Protein AF-A0A433QQY1-F1 (afdb_monomer)

InterPro domains:
  IPR002500 Phosphoadenosine phosphosulphate reductase domain [PF01507] (81-260)
  IPR004511 Phosphoadenosine phosphosulphate/adenosine 5'-phosphosulphate reductase [MF_00063] (33-285)
  IPR004511 Phosphoadenosine phosphosulphate/adenosine 5'-phosphosulphate reductase [NF002537] (51-286)
  IPR004511 Phosphoadenosine phosphosulphate/adenosine 5'-phosphosulphate reductase [TIGR00434] (68-285)
  IPR011800 Phosphoadenosine phosphosulphate reductase CysH [TIGR02057] (55-284)
  IPR014729 Rossmann-like alpha/beta/alpha sandwich fold [G3DSA:3.40.50.620] (44-293)

Sequence (317 aa):
MSLKIVSKKVEREFHKNNKILQSIITTPIMPSSTNTEQSNEPGRQSFAAFTPSHLKHLNYHLSKLPPKKILEWAILTLPNLYQTTAFGLTGCVIADMISKISIEQNDGKHLVPLIFLDTFYHFPETRDLANKFATHYNVPLKIYKPSGLATVEDLEREHGQRLWEVNEDMYDFLVKVEPARRAYAELDVAAVITGRRRSQKGDRAEIPIVEVDGTGMVKLNPLAYWDFQQVWTYIRANKVPYNALVDQGYKSIGDWHSTKAPVNGDDERSGRWDGKEKTECGLHKDYFKMRAAFIASKKKQQQQTKQGSGADLVAVE

Mean predicted aligned error: 9.82 Å

Radius of gyration: 22.03 Å; Cα contacts (8 Å, |Δi|>4): 396; chains: 1; bounding box: 50×75×53 Å

Solvent-accessible surface area (backbone atoms only — not comparable to full-atom values): 18326 Å² total; per-residue (Å²): 138,71,79,74,64,64,56,58,59,55,49,63,68,50,72,76,76,47,78,69,60,49,63,68,67,67,59,79,86,69,82,82,91,67,95,70,95,75,81,94,68,94,79,76,80,79,68,83,73,81,46,74,66,54,43,52,52,49,38,61,57,49,73,78,46,58,46,70,57,42,48,54,51,41,70,76,70,43,58,63,43,32,32,49,38,79,60,38,68,51,31,37,50,51,53,53,53,45,37,53,51,11,49,77,74,42,91,50,49,38,76,55,36,37,38,32,66,49,54,70,43,56,42,68,55,53,55,52,43,51,55,48,46,31,62,76,51,62,30,59,69,45,79,33,46,33,84,98,47,93,51,55,66,52,46,30,71,77,65,43,74,67,33,67,78,77,40,47,65,50,38,35,32,46,31,40,35,48,26,50,52,49,50,34,59,79,68,61,47,50,26,35,34,42,53,55,28,23,71,60,35,69,84,29,50,78,54,56,42,53,47,66,48,97,86,66,46,34,37,34,16,59,48,21,86,42,46,69,66,58,48,51,50,50,34,64,77,67,68,51,78,69,45,69,55,44,84,74,50,31,71,43,72,56,41,52,94,51,38,40,60,45,61,94,91,57,57,58,46,50,20,40,44,71,98,54,96,61,69,72,59,58,70,79,45,65,63,69,61,49,50,50,53,37,53,53,50,54,53,51,54,55,50,52,53,55,54,56,65,56,60,73,72,73,78,80,129

Secondary structure (DSSP, 8-state):
--THHHHHHHHHHHTTT-HHHHHHH-S--------------TT--------HHHHHHHHHHHTTS-HHHHHHHHHHHSTTEEEE----HHHHHHHHHHHHHHHHHSTT--SS-EEEE--S-B-HHHHHHHHHHHHHTT--EEEE-STT--SHHHHHHHH-TTHHHH-HHHHHIIIIIHHHHHHHHHTT--EEE----GGG-GGGTT--SEEE-TTS-EEE-TTTT--HHHHHHHHHHHT----GGGGGT-SS--BGGGB-PPPTT--TTTTBSTTSS--S-GGGS-HHHHHHHHHHHHHHHHHHHHHHHHHTTSS--

Foldseek 3Di:
DDPPPVVVVVCVVPVPDDPLLVVLVPPDLDADPDDDDDDDDPDDDDDSFQDPVNLVVNLVSLVPDALLVLLVSCLVPPPLEAAEDLQALLSLLSQVSQQVVCVVPPVSARSHAYEYQCLLQFDPLSVVLLVVSCVVSVHHYHYFAFPPDDHPVRVCVVQNPPCCVVPVLLSLCRRPVVRVVVVCVVSVHQEYEYSQELLLDDVLVPDTQWDAAPVSYIYGHSCNHPHLVNSVVSCVVVVRDGRPCVVVQFLDGDGPVQADRDDPPDRSCCRGPPPDPDSDRPNPDHSVVSVVVNVVVVVVVVVVVVVVVVVVVVPDD

Nearest PDB structures (foldseek):
  2oq2-assembly2_C  TM=9.517E-01  e=1.633E-28  Saccharomyces cerevisiae
  2oq2-assembly1_B  TM=9.513E-01  e=4.295E-28  Saccharomyces cerevisiae
  2oq2-assembly1_A  TM=9.487E-01  e=5.095E-28  Saccharomyces cerevisiae
  2oq2-assembly2_D  TM=9.496E-01  e=9.817E-27  Saccharomyces cerevisiae
  4bwv-assembly1_B  TM=8.610E-01  e=1.859E-18  Physcomitrium patens

pLDDT: mean 83.19, std 22.11, range [26.19, 98.88]

Structure (mmCIF, N/CA/C/O backbone):
data_AF-A0A433QQY1-F1
#
_entry.id   AF-A0A433QQY1-F1
#
loop_
_atom_site.group_PDB
_atom_site.id
_atom_site.type_symbol
_atom_site.label_atom_id
_atom_site.label_alt_id
_atom_site.label_comp_id
_atom_site.label_asym_id
_atom_site.label_entity_id
_atom_site.label_seq_id
_atom_site.pdbx_PDB_ins_code
_atom_site.Cartn_x
_atom_site.Cartn_y
_atom_site.Cartn_z
_atom_site.occupancy
_atom_site.B_iso_or_equiv
_atom_site.auth_seq_id
_atom_site.auth_comp_id
_atom_site.auth_asym_id
_atom_site.auth_atom_id
_atom_site.pdbx_PDB_model_num
ATOM 1 N N . MET A 1 1 ? -21.413 -15.485 25.710 1.00 30.69 1 MET A N 1
ATOM 2 C CA . MET A 1 1 ? -20.537 -16.664 25.914 1.00 30.69 1 MET A CA 1
ATOM 3 C C . MET A 1 1 ? -19.113 -16.233 25.610 1.00 30.69 1 MET A C 1
ATOM 5 O O . MET A 1 1 ? -18.878 -15.633 24.575 1.00 30.69 1 MET A O 1
ATOM 9 N N . SER A 1 2 ? -18.230 -16.365 26.595 1.00 26.19 2 SER A N 1
ATOM 10 C CA . SER A 1 2 ? -17.065 -15.498 26.816 1.00 26.19 2 SER A CA 1
ATOM 11 C C . SER A 1 2 ? -15.825 -15.897 25.993 1.00 26.19 2 SER A C 1
ATOM 13 O O . SER A 1 2 ? -15.543 -17.087 25.851 1.00 26.19 2 SER A O 1
ATOM 15 N N . LEU A 1 3 ? -15.050 -14.898 25.538 1.00 31.06 3 LEU A N 1
ATOM 16 C CA . LEU A 1 3 ? -13.785 -14.956 24.769 1.00 31.06 3 LEU A CA 1
ATOM 17 C C . LEU A 1 3 ? -12.657 -15.836 25.367 1.00 31.06 3 LEU A C 1
ATOM 19 O O . LEU A 1 3 ? -11.585 -15.957 24.780 1.00 31.06 3 LEU A O 1
ATOM 23 N N . LYS A 1 4 ? -12.883 -16.518 26.495 1.00 29.89 4 LYS A N 1
ATOM 24 C CA . LYS A 1 4 ? -11.918 -17.436 27.125 1.00 29.89 4 LYS A CA 1
ATOM 25 C C . LYS A 1 4 ? -11.620 -18.704 26.308 1.00 29.89 4 LYS A C 1
ATOM 27 O O . LYS A 1 4 ? -10.674 -19.414 26.637 1.00 29.89 4 LYS A O 1
ATOM 32 N N . ILE A 1 5 ? -12.408 -19.016 25.275 1.00 32.62 5 ILE A N 1
ATOM 33 C CA . ILE A 1 5 ? -12.284 -20.283 24.530 1.00 32.62 5 ILE A CA 1
ATOM 34 C C . ILE A 1 5 ? -11.350 -20.160 23.311 1.00 32.62 5 ILE A C 1
ATOM 36 O O . ILE A 1 5 ? -10.662 -21.125 22.981 1.00 32.62 5 ILE A O 1
ATOM 40 N N . VAL A 1 6 ? -11.231 -18.976 22.697 1.00 33.81 6 VAL A N 1
ATOM 41 C CA . VAL A 1 6 ? -10.361 -18.775 21.517 1.00 33.81 6 VAL A CA 1
ATOM 42 C C . VAL A 1 6 ? -8.880 -18.671 21.919 1.00 33.81 6 VAL A C 1
ATOM 44 O O . VAL A 1 6 ? -8.020 -19.217 21.236 1.00 33.81 6 VAL A O 1
ATOM 47 N N . SER A 1 7 ? -8.581 -18.100 23.092 1.00 43.44 7 SER A N 1
ATOM 48 C CA . SER A 1 7 ? -7.207 -17.958 23.610 1.00 43.44 7 SER A CA 1
ATOM 49 C C . SER A 1 7 ? -6.520 -19.306 23.899 1.00 43.44 7 SER A C 1
ATOM 51 O O . SER A 1 7 ? -5.369 -19.499 23.518 1.00 43.44 7 SER A O 1
ATOM 53 N N . LYS A 1 8 ? -7.222 -20.296 24.471 1.00 33.78 8 LYS A N 1
ATOM 54 C CA . LYS A 1 8 ? -6.592 -21.568 24.888 1.00 33.78 8 LYS A CA 1
ATOM 55 C C . LYS A 1 8 ? -6.274 -22.533 23.744 1.00 33.78 8 LYS A C 1
ATOM 57 O O . LYS A 1 8 ? -5.372 -23.359 23.879 1.00 33.78 8 LYS A O 1
ATOM 62 N N . LYS A 1 9 ? -7.024 -22.477 22.638 1.00 37.06 9 LYS A N 1
ATOM 63 C CA . LYS A 1 9 ? -6.785 -23.341 21.468 1.00 37.06 9 LYS A CA 1
ATOM 64 C C . LYS A 1 9 ? -5.596 -22.825 20.647 1.00 37.06 9 LYS A C 1
ATOM 66 O O . LYS A 1 9 ? -4.761 -23.622 20.235 1.00 37.06 9 LYS A O 1
ATOM 71 N N . VAL A 1 10 ? -5.477 -21.499 20.534 1.00 43.22 10 VAL A N 1
ATOM 72 C CA . VAL A 1 10 ? -4.352 -20.793 19.902 1.00 43.22 10 VAL A CA 1
ATOM 73 C C . VAL A 1 10 ? -3.072 -20.914 20.737 1.00 43.22 10 VAL A C 1
ATOM 75 O O . VAL A 1 10 ? -2.017 -21.215 20.189 1.00 43.22 10 VAL A O 1
ATOM 78 N N . GLU A 1 11 ? -3.151 -20.796 22.067 1.00 35.38 11 GLU A N 1
ATOM 79 C CA . GLU A 1 11 ? -1.995 -21.022 22.946 1.00 35.38 11 GLU A CA 1
ATOM 80 C C . GLU A 1 11 ? -1.405 -22.429 22.774 1.00 35.38 11 GLU A C 1
ATOM 82 O O . GLU A 1 11 ? -0.191 -22.568 22.637 1.00 35.38 11 GLU A O 1
ATOM 87 N N . ARG A 1 12 ? -2.230 -23.483 22.752 1.00 38.28 12 ARG A N 1
ATOM 88 C CA . ARG A 1 12 ? -1.743 -24.876 22.741 1.00 38.28 12 ARG A CA 1
ATOM 89 C C . ARG A 1 12 ? -1.055 -25.294 21.441 1.00 38.28 12 ARG A C 1
ATOM 91 O O . ARG A 1 12 ? -0.074 -26.031 21.506 1.00 38.28 12 ARG A O 1
ATOM 98 N N . GLU A 1 13 ? -1.539 -24.828 20.293 1.00 38.75 13 GLU A N 1
ATOM 99 C CA . GLU A 1 13 ? -0.908 -25.074 18.984 1.00 38.75 13 GLU A CA 1
ATOM 100 C C . GLU A 1 13 ? 0.427 -24.315 18.854 1.00 38.75 13 GLU A C 1
ATOM 102 O O . GLU A 1 13 ? 1.411 -24.841 18.336 1.00 38.75 13 GLU A O 1
ATOM 107 N N . PHE A 1 14 ? 0.506 -23.107 19.421 1.00 37.81 14 PHE A N 1
ATOM 108 C CA . PHE A 1 14 ? 1.662 -22.216 19.293 1.00 37.81 14 PHE A CA 1
ATOM 109 C C . PHE A 1 14 ? 2.805 -22.516 20.281 1.00 37.81 14 PHE A C 1
ATOM 111 O O . PHE A 1 14 ? 3.976 -22.273 19.977 1.00 37.81 14 PHE A O 1
ATOM 118 N N . HIS A 1 15 ? 2.496 -23.104 21.447 1.00 38.22 15 HIS A N 1
ATOM 119 C CA . HIS A 1 15 ? 3.486 -23.505 22.463 1.00 38.22 15 HIS A CA 1
ATOM 120 C C . HIS A 1 15 ? 4.529 -24.510 21.954 1.00 38.22 15 HIS A C 1
ATOM 122 O O . HIS A 1 15 ? 5.581 -24.654 22.575 1.00 38.22 15 HIS A O 1
ATOM 128 N N . LYS A 1 16 ? 4.278 -25.196 20.833 1.00 42.78 16 LYS A N 1
ATOM 129 C CA . LYS A 1 16 ? 5.206 -26.204 20.317 1.00 42.78 16 LYS A CA 1
ATOM 130 C C . LYS A 1 16 ? 6.366 -25.644 19.486 1.00 42.78 16 LYS A C 1
ATOM 132 O O . LYS A 1 16 ? 7.372 -26.336 19.419 1.00 42.78 16 LYS A O 1
ATOM 137 N N . ASN A 1 17 ? 6.294 -24.432 18.906 1.00 42.53 17 ASN A N 1
ATOM 138 C CA . ASN A 1 17 ? 7.210 -24.093 17.798 1.00 42.53 17 ASN A CA 1
ATOM 139 C C . ASN A 1 17 ? 7.904 -22.716 17.747 1.00 42.53 17 ASN A C 1
ATOM 141 O O . ASN A 1 17 ? 8.627 -22.492 16.777 1.00 42.53 17 ASN A O 1
ATOM 145 N N . ASN A 1 18 ? 7.804 -21.788 18.715 1.00 45.22 18 ASN A N 1
ATOM 146 C CA . ASN A 1 18 ? 8.690 -20.604 18.645 1.00 45.22 18 ASN A CA 1
ATOM 147 C C . ASN A 1 18 ? 8.853 -19.791 19.946 1.00 45.22 18 ASN A C 1
ATOM 149 O O . ASN A 1 18 ? 8.017 -18.948 20.276 1.00 45.22 18 ASN A O 1
ATOM 153 N N . LYS A 1 19 ? 9.986 -19.956 20.647 1.00 44.25 19 LYS A N 1
ATOM 154 C CA . LYS A 1 19 ? 10.322 -19.185 21.865 1.00 44.25 19 LYS A CA 1
ATOM 155 C C . LYS A 1 19 ? 10.421 -17.666 21.628 1.00 44.25 19 LYS A C 1
ATOM 157 O O . LYS A 1 19 ? 10.170 -16.897 22.548 1.00 44.25 19 LYS A O 1
ATOM 162 N N . ILE A 1 20 ? 10.738 -17.228 20.405 1.00 44.84 20 ILE A N 1
ATOM 163 C CA . ILE A 1 20 ? 10.892 -15.801 20.057 1.00 44.84 20 ILE A CA 1
ATOM 164 C C . ILE A 1 20 ? 9.532 -15.117 19.851 1.00 44.84 20 ILE A C 1
ATOM 166 O O . ILE A 1 20 ? 9.346 -13.972 20.253 1.00 44.84 20 ILE A O 1
ATOM 170 N N . LEU A 1 21 ? 8.551 -15.813 19.264 1.00 42.44 21 LEU A N 1
ATOM 171 C CA . LEU A 1 21 ? 7.202 -15.254 19.107 1.00 42.44 21 LEU A CA 1
ATOM 172 C C . LEU A 1 21 ? 6.485 -15.181 20.459 1.00 42.44 21 LEU A C 1
ATOM 174 O O . LEU A 1 21 ? 5.783 -14.208 20.714 1.00 42.44 21 LEU A O 1
ATOM 178 N N . GLN A 1 22 ? 6.736 -16.134 21.366 1.00 42.56 22 GLN A N 1
ATOM 179 C CA . GLN A 1 22 ? 6.207 -16.052 22.728 1.00 42.56 22 GLN A CA 1
ATOM 180 C C . GLN A 1 22 ? 6.711 -14.823 23.492 1.00 42.56 22 GLN A C 1
ATOM 182 O O . GLN A 1 22 ? 5.891 -14.182 24.134 1.00 42.56 22 GLN A O 1
ATOM 187 N N . SER A 1 23 ? 7.990 -14.430 23.379 1.00 41.62 23 SER A N 1
ATOM 188 C CA . SER A 1 23 ? 8.495 -13.222 24.062 1.00 41.62 23 SER A CA 1
ATOM 189 C C . SER A 1 23 ? 7.909 -11.913 23.522 1.00 41.62 23 SER A C 1
ATOM 191 O O . SER A 1 23 ? 7.855 -10.925 24.246 1.00 41.62 23 SER A O 1
ATOM 193 N N . ILE A 1 24 ? 7.462 -11.896 22.260 1.00 47.81 24 ILE A N 1
ATOM 194 C CA . ILE A 1 24 ? 6.771 -10.740 21.664 1.00 47.81 24 ILE A CA 1
ATOM 195 C C . ILE A 1 24 ? 5.313 -10.680 22.155 1.00 47.81 24 ILE A C 1
ATOM 197 O O . ILE A 1 24 ? 4.779 -9.593 22.359 1.00 47.81 24 ILE A O 1
ATOM 201 N N . ILE A 1 25 ? 4.682 -11.838 22.386 1.00 43.12 25 ILE A N 1
ATOM 202 C CA . ILE A 1 25 ? 3.285 -11.962 22.836 1.00 43.12 25 ILE A CA 1
ATOM 203 C C . ILE A 1 25 ? 3.133 -11.724 24.355 1.00 43.12 25 ILE A C 1
ATOM 205 O O . ILE A 1 25 ? 2.098 -11.223 24.784 1.00 43.12 25 ILE A O 1
ATOM 209 N N . THR A 1 26 ? 4.137 -12.042 25.186 1.00 35.19 26 THR A N 1
ATOM 210 C CA . THR A 1 26 ? 4.046 -11.945 26.662 1.00 35.19 26 THR A CA 1
ATOM 211 C C . THR A 1 26 ? 4.400 -10.587 27.269 1.00 35.19 26 THR A C 1
ATOM 213 O O . THR A 1 26 ? 4.404 -10.467 28.495 1.00 35.19 26 THR A O 1
ATOM 216 N N . THR A 1 27 ? 4.645 -9.541 26.473 1.00 37.81 27 THR A N 1
ATOM 217 C CA . THR A 1 27 ? 4.732 -8.185 27.040 1.00 37.81 27 THR A CA 1
ATOM 218 C C . THR A 1 27 ? 3.317 -7.730 27.424 1.00 37.81 27 THR A C 1
ATOM 220 O O . THR A 1 27 ? 2.475 -7.609 26.533 1.00 37.81 27 THR A O 1
ATOM 223 N N . PRO A 1 28 ? 3.005 -7.502 28.717 1.00 30.94 28 PRO A N 1
ATOM 224 C CA . PRO A 1 28 ? 1.648 -7.188 29.140 1.00 30.94 28 PRO A CA 1
ATOM 225 C C . PRO A 1 28 ? 1.179 -5.882 28.498 1.00 30.94 28 PRO A C 1
ATOM 227 O O . PRO A 1 28 ? 1.796 -4.832 28.677 1.00 30.94 28 PRO A O 1
ATOM 230 N N . ILE A 1 29 ? 0.051 -5.941 27.795 1.00 39.69 29 ILE A N 1
ATOM 231 C CA . ILE A 1 29 ? -0.727 -4.760 27.435 1.00 39.69 29 ILE A CA 1
ATOM 232 C C . ILE A 1 29 ? -1.332 -4.231 28.741 1.00 39.69 29 ILE A C 1
ATOM 234 O O . ILE A 1 29 ? -2.381 -4.692 29.187 1.00 39.69 29 ILE A O 1
ATOM 238 N N . MET A 1 30 ? -0.634 -3.310 29.403 1.00 29.64 30 MET A N 1
ATOM 239 C CA . MET A 1 30 ? -1.190 -2.596 30.550 1.00 29.64 30 MET A CA 1
ATOM 240 C C . MET A 1 30 ? -2.231 -1.583 30.047 1.00 29.64 30 MET A C 1
ATOM 242 O O . MET A 1 30 ? -1.934 -0.842 29.105 1.00 29.64 30 MET A O 1
ATOM 246 N N . PRO A 1 31 ? -3.434 -1.510 30.643 1.00 28.56 31 PRO A N 1
ATOM 247 C CA . PRO A 1 31 ? -4.379 -0.447 30.326 1.00 28.56 31 PRO A CA 1
ATOM 248 C C . PRO A 1 31 ? -3.750 0.909 30.670 1.00 28.56 31 PRO A C 1
ATOM 250 O O . PRO A 1 31 ? -3.198 1.091 31.756 1.00 28.56 31 PRO A O 1
ATOM 253 N N . SER A 1 32 ? -3.813 1.864 29.740 1.00 34.00 32 SER A N 1
ATOM 254 C CA . SER A 1 32 ? -3.333 3.223 29.980 1.00 34.00 32 SER A CA 1
ATOM 255 C C . SER A 1 32 ? -4.209 3.896 31.035 1.00 34.00 32 SER A C 1
ATOM 257 O O . SER A 1 32 ? -5.365 4.232 30.777 1.00 34.00 32 SER A O 1
ATOM 259 N N . SER A 1 33 ? -3.656 4.125 32.221 1.00 30.98 33 SER A N 1
ATOM 260 C CA . SER A 1 33 ? -4.233 5.005 33.231 1.00 30.98 33 SER A CA 1
ATOM 261 C C . SER A 1 33 ? -3.922 6.459 32.872 1.00 30.98 33 SER A C 1
ATOM 263 O O . SER A 1 33 ? -3.027 7.072 33.449 1.00 30.98 33 SER A O 1
ATOM 265 N N . THR A 1 34 ? -4.633 7.014 31.896 1.00 30.30 34 THR A N 1
ATOM 266 C CA . THR A 1 34 ? -4.657 8.463 31.668 1.00 30.30 34 THR A CA 1
ATOM 267 C C . THR A 1 34 ? -6.091 8.887 31.400 1.00 30.30 34 THR A C 1
ATOM 269 O O . THR A 1 34 ? -6.618 8.680 30.310 1.00 30.30 34 THR A O 1
ATOM 272 N N . ASN A 1 35 ? -6.715 9.455 32.433 1.00 37.19 35 ASN A N 1
ATOM 273 C CA . ASN A 1 35 ? -7.896 10.296 32.304 1.00 37.19 35 ASN A CA 1
ATOM 274 C C . ASN A 1 35 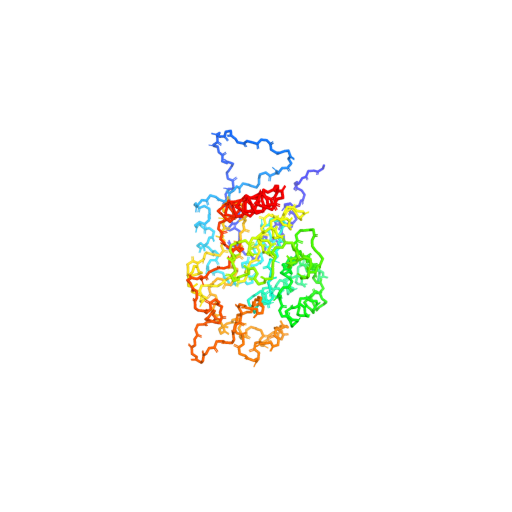? -7.544 11.490 31.414 1.00 37.19 35 ASN A C 1
ATOM 276 O O . ASN A 1 35 ? -6.763 12.345 31.826 1.00 37.19 35 ASN A O 1
ATOM 280 N N . THR A 1 36 ? -8.169 11.569 30.247 1.00 32.47 36 THR A N 1
ATOM 281 C CA . THR A 1 36 ? -8.420 12.834 29.558 1.00 32.47 36 THR A CA 1
ATOM 282 C C . THR A 1 36 ? -9.692 12.673 28.737 1.00 32.47 36 THR A C 1
ATOM 284 O O . THR A 1 36 ? -9.784 11.825 27.853 1.00 32.47 36 THR A O 1
ATOM 287 N N . GLU A 1 37 ? -10.698 13.463 29.097 1.00 38.78 37 GLU A N 1
ATOM 288 C CA . GLU A 1 37 ? -11.986 13.579 28.422 1.00 38.78 37 GLU A CA 1
ATOM 289 C C . GLU A 1 37 ? -11.787 13.899 26.935 1.00 38.78 37 GLU A C 1
ATOM 291 O O . GLU A 1 37 ? -11.283 14.972 26.622 1.00 38.78 37 GLU A O 1
ATOM 296 N N . GLN A 1 38 ? -12.203 13.017 26.017 1.00 33.47 38 GLN A N 1
ATOM 297 C CA . GLN A 1 38 ? -12.491 13.376 24.622 1.00 33.47 38 GLN A CA 1
ATOM 298 C C . GLN A 1 38 ? -13.539 12.431 24.001 1.00 33.47 38 GLN A C 1
ATOM 300 O O . GLN A 1 38 ? -13.311 11.239 23.828 1.00 33.47 38 GLN A O 1
ATOM 305 N N . SER A 1 39 ? -14.688 13.039 23.675 1.00 31.41 39 SER A N 1
ATOM 306 C CA . SER A 1 39 ? -15.732 12.660 22.706 1.00 31.41 39 SER A CA 1
ATOM 307 C C . SER A 1 39 ? -16.239 11.209 22.688 1.00 31.41 39 SER A C 1
ATOM 309 O O . SER A 1 39 ? -15.648 10.325 22.070 1.00 31.41 39 SER A O 1
ATOM 311 N N . ASN A 1 40 ? -17.433 11.026 23.261 1.00 31.39 40 ASN A N 1
ATOM 312 C CA . ASN A 1 40 ? -18.306 9.870 23.063 1.00 31.39 40 ASN A CA 1
ATOM 313 C C . ASN A 1 40 ? -18.734 9.747 21.589 1.00 31.39 40 ASN A C 1
ATOM 315 O O . ASN A 1 40 ? -19.690 10.397 21.170 1.00 31.39 40 ASN A O 1
ATOM 319 N N . GLU A 1 41 ? -18.091 8.858 20.835 1.00 33.72 41 GLU A N 1
ATOM 320 C CA . GLU A 1 41 ? -18.771 8.132 19.760 1.00 33.72 41 GLU A CA 1
ATOM 321 C C . GLU A 1 41 ? -19.086 6.707 20.247 1.00 33.72 41 GLU A C 1
ATOM 323 O O . GLU A 1 41 ? -18.182 6.001 20.708 1.00 33.72 41 GLU A O 1
ATOM 328 N N . PRO A 1 42 ? -20.352 6.257 20.200 1.00 31.50 42 PRO A N 1
ATOM 329 C CA . PRO A 1 42 ? -20.724 4.943 20.700 1.00 31.50 42 PRO A CA 1
ATOM 330 C C . PRO A 1 42 ? -20.308 3.853 19.701 1.00 31.50 42 PRO A C 1
ATOM 332 O O . PRO A 1 42 ? -20.857 3.766 18.608 1.00 31.50 42 PRO A O 1
ATOM 335 N N . GLY A 1 43 ? -19.367 2.986 20.095 1.00 33.31 43 GLY A N 1
ATOM 336 C CA . GLY A 1 43 ? -19.163 1.687 19.435 1.00 33.31 43 GLY A CA 1
ATOM 337 C C . GLY A 1 43 ? -17.722 1.220 19.241 1.00 33.31 43 GLY A C 1
ATOM 338 O O . GLY A 1 43 ? -17.511 0.037 18.982 1.00 33.31 43 GLY A O 1
ATOM 339 N N . ARG A 1 44 ? -16.710 2.081 19.395 1.00 40.78 44 ARG A N 1
ATOM 340 C CA . ARG A 1 44 ? -15.321 1.672 19.141 1.00 40.78 44 ARG A CA 1
ATOM 341 C C . ARG A 1 44 ? -14.719 1.004 20.377 1.00 40.78 44 ARG A C 1
ATOM 343 O O . ARG A 1 44 ? -14.395 1.676 21.354 1.00 40.78 44 ARG A O 1
ATOM 350 N N . GLN A 1 45 ? -14.556 -0.320 20.351 1.00 35.62 45 GLN A N 1
ATOM 351 C CA . GLN A 1 45 ? -13.693 -0.993 21.324 1.00 35.62 45 GLN A CA 1
ATOM 352 C C . GLN A 1 45 ? -12.278 -0.424 21.164 1.00 35.62 45 GLN A C 1
ATOM 354 O O . GLN A 1 45 ? -11.660 -0.553 20.109 1.00 35.62 45 GLN A O 1
ATOM 359 N N . SER A 1 46 ? -11.796 0.269 22.195 1.00 39.06 46 SER A N 1
ATOM 360 C CA . SER A 1 46 ? -10.442 0.816 22.237 1.00 39.06 46 SER A CA 1
ATOM 361 C C . SER A 1 46 ? -9.451 -0.346 22.245 1.00 39.06 46 SER A C 1
ATOM 363 O O . SER A 1 46 ? -9.252 -1.002 23.270 1.00 39.06 46 SER A O 1
ATOM 365 N N . PHE A 1 47 ? -8.845 -0.640 21.092 1.00 50.75 47 PHE A N 1
ATOM 366 C CA . PHE A 1 47 ? -7.601 -1.397 21.079 1.00 50.75 47 PHE A CA 1
ATOM 367 C C . PHE A 1 47 ? -6.606 -0.608 21.919 1.00 50.75 47 PHE A C 1
ATOM 369 O O . PHE A 1 47 ? -6.417 0.583 21.676 1.00 50.75 47 PHE A O 1
ATOM 376 N N . ALA A 1 48 ? -5.997 -1.250 22.917 1.00 56.12 48 ALA A N 1
ATOM 377 C CA . ALA A 1 48 ? -4.950 -0.618 23.701 1.00 56.12 48 ALA A CA 1
ATOM 378 C C . ALA A 1 48 ? -3.891 -0.070 22.737 1.00 56.12 48 ALA A C 1
ATOM 380 O O . ALA A 1 48 ? -3.201 -0.831 22.057 1.00 56.12 48 ALA A O 1
ATOM 381 N N . ALA A 1 49 ? -3.840 1.256 22.616 1.00 71.44 49 ALA A N 1
ATOM 382 C CA . ALA A 1 49 ? -3.008 1.912 21.628 1.00 71.44 49 ALA A CA 1
ATOM 383 C C . ALA A 1 49 ? -1.543 1.536 21.878 1.00 71.44 49 ALA A C 1
ATOM 385 O O . ALA A 1 49 ? -1.066 1.565 23.017 1.00 71.44 49 ALA A O 1
ATOM 386 N N . PHE A 1 50 ? -0.814 1.165 20.821 1.00 86.06 50 PHE A N 1
ATOM 387 C CA . PHE A 1 50 ? 0.617 0.922 20.948 1.00 86.06 50 PHE A CA 1
ATOM 388 C C . PHE A 1 50 ? 1.301 2.210 21.419 1.00 86.06 50 PHE A C 1
ATOM 390 O O . PHE A 1 50 ? 1.327 3.212 20.707 1.00 86.06 50 PHE A O 1
ATOM 397 N N . THR A 1 51 ? 1.869 2.183 22.624 1.00 89.50 51 THR A N 1
ATOM 398 C CA . THR A 1 51 ? 2.674 3.291 23.136 1.00 89.50 51 THR A CA 1
ATOM 399 C C . THR A 1 51 ? 3.981 3.399 22.339 1.00 89.50 51 THR A C 1
ATOM 401 O O . THR A 1 51 ? 4.427 2.415 21.733 1.00 89.50 51 THR A O 1
ATOM 404 N N . PRO A 1 52 ? 4.673 4.551 22.366 1.00 91.31 52 PRO A N 1
ATOM 405 C CA . PRO A 1 52 ? 5.975 4.684 21.714 1.00 91.31 52 PRO A CA 1
ATOM 406 C C . PRO A 1 52 ? 7.011 3.651 22.187 1.00 91.31 52 PRO A C 1
ATOM 408 O O . PRO A 1 52 ? 7.805 3.157 21.385 1.00 91.31 52 PRO A O 1
ATOM 411 N N . SER A 1 53 ? 6.994 3.273 23.472 1.00 91.00 53 SER A N 1
ATOM 412 C CA . SER A 1 53 ? 7.880 2.233 24.008 1.00 91.00 53 SER A CA 1
ATOM 413 C C . SER A 1 53 ? 7.512 0.842 23.487 1.00 91.00 53 SER A C 1
ATOM 415 O O . SER A 1 53 ? 8.415 0.096 23.103 1.00 91.00 53 SER A O 1
ATOM 417 N N . HIS A 1 54 ? 6.215 0.517 23.386 1.00 91.06 54 HIS A N 1
ATOM 418 C CA . HIS A 1 54 ? 5.753 -0.720 22.751 1.00 91.06 54 HIS A CA 1
ATOM 419 C C . HIS A 1 54 ? 6.189 -0.785 21.288 1.00 91.06 54 HIS A C 1
ATOM 421 O O . HIS A 1 54 ? 6.761 -1.790 20.874 1.00 91.06 54 HIS A O 1
ATOM 427 N N . LEU A 1 55 ? 6.000 0.290 20.516 1.00 94.12 55 LEU A N 1
ATOM 428 C CA . LEU A 1 55 ? 6.424 0.340 19.114 1.00 94.12 55 LEU A CA 1
ATOM 429 C C . LEU A 1 55 ? 7.937 0.181 18.969 1.00 94.12 55 LEU A C 1
ATOM 431 O O . LEU A 1 55 ? 8.386 -0.557 18.094 1.00 94.12 55 LEU A O 1
ATOM 435 N N . LYS A 1 56 ? 8.733 0.828 19.828 1.00 95.25 56 LYS A N 1
ATOM 436 C CA . LYS A 1 56 ? 10.195 0.680 19.818 1.00 95.25 56 LYS A CA 1
ATOM 437 C C . LYS A 1 56 ? 10.611 -0.766 20.092 1.00 95.25 56 LYS A C 1
ATOM 439 O O . LYS A 1 56 ? 11.434 -1.309 19.357 1.00 95.25 56 LYS A O 1
ATOM 444 N N . HIS A 1 57 ? 10.035 -1.388 21.121 1.00 93.81 57 HIS A N 1
ATOM 445 C CA . HIS A 1 57 ? 10.305 -2.781 21.471 1.00 93.81 57 HIS A CA 1
ATOM 446 C C . HIS A 1 57 ? 9.898 -3.731 20.336 1.00 93.81 57 HIS A C 1
ATOM 448 O O . HIS A 1 57 ? 10.706 -4.531 19.866 1.00 93.81 57 HIS A O 1
ATOM 454 N N . LEU A 1 58 ? 8.675 -3.586 19.832 1.00 95.50 58 LEU A N 1
ATOM 455 C CA . LEU A 1 58 ? 8.130 -4.417 18.767 1.00 95.50 58 LEU A CA 1
ATOM 456 C C . LEU A 1 58 ? 8.971 -4.328 17.490 1.00 95.50 58 LEU A C 1
ATOM 458 O O . LEU A 1 58 ? 9.379 -5.353 16.951 1.00 95.50 58 LEU A O 1
ATOM 462 N N . ASN A 1 59 ? 9.305 -3.116 17.043 1.00 97.69 59 ASN A N 1
ATOM 463 C CA . ASN A 1 59 ? 10.143 -2.920 15.860 1.00 97.69 59 ASN A CA 1
ATOM 464 C C . ASN A 1 59 ? 11.555 -3.493 16.029 1.00 97.69 59 ASN A C 1
ATOM 466 O O . ASN A 1 59 ? 12.097 -4.044 15.073 1.00 97.69 59 ASN A O 1
ATOM 470 N N . TYR A 1 60 ? 12.140 -3.413 17.228 1.00 96.75 60 TYR A N 1
ATOM 471 C CA . TYR A 1 60 ? 13.443 -4.019 17.512 1.00 96.75 60 TYR A CA 1
ATOM 472 C C . TYR A 1 60 ? 13.427 -5.549 17.387 1.00 96.75 60 TYR A C 1
ATOM 474 O O . TYR A 1 60 ? 14.392 -6.140 16.904 1.00 96.75 60 TYR A O 1
ATOM 482 N N . HIS A 1 61 ? 12.352 -6.205 17.825 1.00 96.94 61 HIS A N 1
ATOM 483 C CA . HIS A 1 61 ? 12.242 -7.660 17.730 1.00 96.94 61 HIS A CA 1
ATOM 484 C C . HIS A 1 61 ? 11.834 -8.123 16.328 1.00 96.94 61 HIS A C 1
ATOM 486 O O . HIS A 1 61 ? 12.427 -9.068 15.807 1.00 96.94 61 HIS A O 1
ATOM 492 N N . LEU A 1 62 ? 10.880 -7.440 15.690 1.00 97.31 62 LEU A N 1
ATOM 493 C CA . LEU A 1 62 ? 10.433 -7.773 14.338 1.00 97.31 62 LEU A CA 1
ATOM 494 C C . LEU A 1 62 ? 11.527 -7.560 13.285 1.00 97.31 62 LEU A C 1
ATOM 496 O O . LEU A 1 62 ? 11.572 -8.315 12.320 1.00 97.31 62 LEU A O 1
ATOM 500 N N . SER A 1 63 ? 12.443 -6.601 13.470 1.00 96.19 63 SER A N 1
ATOM 501 C CA . SER A 1 63 ? 13.543 -6.359 12.517 1.00 96.19 63 SER A CA 1
ATOM 502 C C . SER A 1 63 ? 14.537 -7.514 12.402 1.00 96.19 63 SER A C 1
ATOM 504 O O . SER A 1 63 ? 15.291 -7.581 11.436 1.00 96.19 63 SER A O 1
ATOM 506 N N . LYS A 1 64 ? 14.516 -8.450 13.356 1.00 96.75 64 LYS A N 1
ATOM 507 C CA . LYS A 1 64 ? 15.352 -9.658 13.360 1.00 96.75 64 LYS A CA 1
ATOM 508 C C . LYS A 1 64 ? 14.677 -10.857 12.694 1.00 96.75 64 LYS A C 1
ATOM 510 O O . LYS A 1 64 ? 15.274 -11.930 12.627 1.00 96.75 64 LYS A O 1
ATOM 515 N N . LEU A 1 65 ? 13.425 -10.712 12.265 1.00 97.38 65 LEU A N 1
ATOM 516 C CA . LEU A 1 65 ? 12.630 -11.794 11.698 1.00 97.38 65 LEU A CA 1
ATOM 517 C C . LEU A 1 65 ? 12.552 -11.679 10.170 1.00 97.38 65 LEU A C 1
ATOM 519 O O . LEU A 1 65 ? 12.494 -10.574 9.632 1.00 97.38 65 LEU A O 1
ATOM 523 N N . PRO A 1 66 ? 12.492 -12.811 9.444 1.00 97.88 66 PRO A N 1
ATOM 524 C CA . PRO A 1 66 ? 12.208 -12.779 8.016 1.00 97.88 66 PRO A CA 1
ATOM 525 C C . PRO A 1 66 ? 10.757 -12.321 7.765 1.00 97.88 66 PRO A C 1
ATOM 527 O O . PRO A 1 66 ? 9.885 -12.580 8.603 1.00 97.88 66 PRO A O 1
ATOM 530 N N . PRO A 1 67 ? 10.441 -11.735 6.592 1.00 98.44 67 PRO A N 1
ATOM 531 C CA . PRO A 1 67 ? 9.110 -11.191 6.307 1.00 98.44 67 PRO A CA 1
ATOM 532 C C . PRO A 1 67 ? 7.947 -12.152 6.532 1.00 98.44 67 PRO A C 1
ATOM 534 O O . PRO A 1 67 ? 6.928 -11.755 7.087 1.00 98.44 67 PRO A O 1
ATOM 537 N N . LYS A 1 68 ? 8.114 -13.437 6.184 1.00 97.81 68 LYS A N 1
ATOM 538 C CA . LYS A 1 68 ? 7.097 -14.465 6.449 1.00 97.81 68 LYS A CA 1
ATOM 539 C C . LYS A 1 68 ? 6.739 -14.532 7.940 1.00 97.81 68 LYS A C 1
ATOM 541 O O . LYS A 1 68 ? 5.566 -14.588 8.282 1.00 97.81 68 LYS A O 1
ATOM 546 N N . LYS A 1 69 ? 7.730 -14.466 8.837 1.00 98.25 69 LYS A N 1
ATOM 547 C CA . LYS A 1 69 ? 7.507 -14.496 10.293 1.00 98.25 69 LYS A CA 1
ATOM 548 C C . LYS A 1 69 ? 6.878 -13.209 10.821 1.00 98.25 69 LYS A C 1
ATOM 550 O O . LYS A 1 69 ? 6.078 -13.276 11.747 1.00 98.25 69 LYS A O 1
ATOM 555 N N . ILE A 1 70 ? 7.180 -12.063 10.209 1.00 98.69 70 ILE A N 1
ATOM 556 C CA . ILE A 1 70 ? 6.492 -10.798 10.506 1.00 98.69 70 ILE A CA 1
ATOM 557 C C . ILE A 1 70 ? 5.009 -10.895 10.108 1.00 98.69 70 ILE A C 1
ATOM 559 O O . ILE A 1 70 ? 4.142 -10.478 10.871 1.00 98.69 70 ILE A O 1
ATOM 563 N N . LEU A 1 71 ? 4.709 -11.478 8.944 1.00 98.69 71 LEU A N 1
ATOM 564 C CA . LEU A 1 71 ? 3.339 -11.689 8.469 1.00 98.69 71 LEU A CA 1
ATOM 565 C C . LEU A 1 71 ? 2.566 -12.689 9.339 1.00 98.69 71 LEU A C 1
ATOM 567 O O . LEU A 1 71 ? 1.436 -12.399 9.713 1.00 98.69 71 LEU A O 1
ATOM 571 N N . GLU A 1 72 ? 3.172 -13.820 9.712 1.00 98.19 72 GLU A N 1
ATOM 572 C CA . GLU A 1 72 ? 2.572 -14.782 10.651 1.00 98.19 72 GLU A CA 1
ATOM 573 C C . GLU A 1 72 ? 2.246 -14.120 12.002 1.00 98.19 72 GLU A C 1
ATOM 575 O O . GLU A 1 72 ? 1.148 -14.294 12.529 1.00 98.19 72 GLU A O 1
ATOM 580 N N . TRP A 1 73 ? 3.169 -13.313 12.545 1.00 97.81 73 TRP A N 1
ATOM 581 C CA . TRP A 1 73 ? 2.923 -12.532 13.762 1.00 97.81 73 TRP A CA 1
ATOM 582 C C . TRP A 1 73 ? 1.744 -11.567 13.591 1.00 97.81 73 TRP A C 1
ATOM 584 O O . TRP A 1 73 ? 0.882 -11.494 14.467 1.00 97.81 73 TRP A O 1
ATOM 594 N N . ALA A 1 74 ? 1.694 -10.844 12.471 1.00 97.94 74 ALA A N 1
ATOM 595 C CA . ALA A 1 74 ? 0.647 -9.871 12.201 1.00 97.94 74 ALA A CA 1
ATOM 596 C C . ALA A 1 74 ? -0.730 -10.530 12.076 1.00 97.94 74 ALA A C 1
ATOM 598 O O . ALA A 1 74 ? -1.668 -10.066 12.707 1.00 97.94 74 ALA A O 1
ATOM 599 N N . ILE A 1 75 ? -0.841 -11.631 11.327 1.00 97.31 75 ILE A N 1
ATOM 600 C CA . ILE A 1 75 ? -2.088 -12.395 11.163 1.00 97.31 75 ILE A CA 1
ATOM 601 C C . ILE A 1 75 ? -2.612 -12.900 12.514 1.00 97.31 75 ILE A C 1
ATOM 603 O O . ILE A 1 75 ? -3.817 -12.899 12.751 1.00 97.31 75 ILE A O 1
ATOM 607 N N . LEU A 1 76 ? -1.710 -13.314 13.405 1.00 95.44 76 LEU A N 1
ATOM 608 C CA . LEU A 1 76 ? -2.069 -13.808 14.731 1.00 95.44 76 LEU A CA 1
ATOM 609 C C . LEU A 1 76 ? -2.480 -12.691 15.702 1.00 95.44 76 LEU A C 1
ATOM 611 O O . LEU A 1 76 ? -3.341 -12.900 16.555 1.00 95.44 76 LEU A O 1
ATOM 615 N N . THR A 1 77 ? -1.814 -11.538 15.622 1.00 94.62 77 THR A N 1
ATOM 616 C CA . THR A 1 77 ? -1.821 -10.523 16.690 1.00 94.62 77 THR A CA 1
ATOM 617 C C . THR A 1 77 ? -2.651 -9.296 16.339 1.00 94.62 77 THR A C 1
ATOM 619 O O . THR A 1 77 ? -3.224 -8.669 17.228 1.00 94.62 77 THR A O 1
ATOM 622 N N . LEU A 1 78 ? -2.691 -8.917 15.059 1.00 94.69 78 LEU A N 1
ATOM 623 C CA . LEU A 1 78 ? -3.385 -7.720 14.606 1.00 94.69 78 LEU A CA 1
ATOM 624 C C . LEU A 1 78 ? -4.835 -8.074 14.246 1.00 94.69 78 LEU A C 1
ATOM 626 O O . LEU A 1 78 ? -5.072 -8.856 13.324 1.00 94.69 78 LEU A O 1
ATOM 630 N N . PRO A 1 79 ? -5.816 -7.507 14.960 1.00 92.38 79 PRO A N 1
ATOM 631 C CA . PRO A 1 79 ? -7.221 -7.760 14.696 1.00 92.38 79 PRO A CA 1
ATOM 632 C C . PRO A 1 79 ? -7.628 -7.122 13.370 1.00 92.38 79 PRO A C 1
ATOM 634 O O . PRO A 1 79 ? -7.051 -6.119 12.957 1.00 92.38 79 PRO A O 1
ATOM 637 N N . ASN A 1 80 ? -8.630 -7.719 12.720 1.00 95.69 80 ASN A N 1
ATOM 638 C CA . ASN A 1 80 ? -9.240 -7.242 11.477 1.00 95.69 80 ASN A CA 1
ATOM 639 C C . ASN A 1 80 ? -8.224 -6.631 10.487 1.00 95.69 80 ASN A C 1
ATOM 641 O O . ASN A 1 80 ? -8.315 -5.464 10.091 1.00 95.69 80 ASN A O 1
ATOM 645 N N . LEU A 1 81 ? -7.196 -7.427 10.185 1.00 98.25 81 LEU A N 1
ATOM 646 C CA . LEU A 1 81 ? -6.053 -7.060 9.362 1.00 98.25 81 LEU A CA 1
ATOM 647 C C . LEU A 1 81 ? -6.426 -7.105 7.878 1.00 98.25 81 LEU A C 1
ATOM 649 O O . LEU A 1 81 ? -6.927 -8.115 7.387 1.00 98.25 81 LEU A O 1
ATOM 653 N N . TYR A 1 82 ? -6.109 -6.033 7.157 1.00 98.75 82 TYR A N 1
ATOM 654 C CA . TYR A 1 82 ? -6.241 -5.950 5.701 1.00 98.75 82 TYR A CA 1
ATOM 655 C C . TYR A 1 82 ? -4.896 -5.631 5.061 1.00 98.75 82 TYR A C 1
ATOM 657 O O . TYR A 1 82 ? -3.988 -5.114 5.707 1.00 98.75 82 TYR A O 1
ATOM 665 N N . GLN A 1 83 ? -4.765 -5.876 3.763 1.00 98.81 83 GLN A N 1
ATOM 666 C CA . GLN A 1 83 ? -3.671 -5.332 2.969 1.00 98.81 83 GLN A CA 1
ATOM 667 C C . GLN A 1 83 ? -4.210 -4.247 2.037 1.00 98.81 83 GLN A C 1
ATOM 669 O O . GLN A 1 83 ? -4.989 -4.534 1.131 1.00 98.81 83 GLN A O 1
ATOM 674 N N . THR A 1 84 ? -3.740 -3.010 2.200 1.00 98.56 84 THR A N 1
ATOM 675 C CA . THR A 1 84 ? -4.019 -1.939 1.235 1.00 98.56 84 THR A CA 1
ATOM 676 C C . THR A 1 84 ? -2.951 -1.972 0.150 1.00 98.56 84 THR A C 1
ATOM 678 O O . THR A 1 84 ? -1.765 -1.767 0.420 1.00 98.56 84 THR A O 1
ATOM 681 N N . THR A 1 85 ? -3.350 -2.239 -1.093 1.00 98.44 85 THR A N 1
ATOM 682 C CA . THR A 1 85 ? -2.414 -2.445 -2.202 1.00 98.44 85 THR A CA 1
ATOM 683 C C . THR A 1 85 ? -2.864 -1.727 -3.465 1.00 98.44 85 THR A C 1
ATOM 685 O O . THR A 1 85 ? -4.034 -1.744 -3.820 1.00 98.44 85 THR A O 1
ATOM 688 N N . ALA A 1 86 ? -1.906 -1.116 -4.161 1.00 97.06 86 ALA A N 1
ATOM 689 C CA . ALA A 1 86 ? -2.056 -0.644 -5.540 1.00 97.06 86 ALA A CA 1
ATOM 690 C C . ALA A 1 86 ? -1.412 -1.623 -6.542 1.00 97.06 86 ALA A C 1
ATOM 692 O O . ALA A 1 86 ? -1.060 -1.240 -7.650 1.00 97.06 86 ALA A O 1
ATOM 693 N N . PHE A 1 87 ? -1.170 -2.867 -6.107 1.00 98.06 87 PHE A N 1
ATOM 694 C CA . PHE A 1 87 ? -0.537 -3.936 -6.887 1.00 98.06 87 PHE A CA 1
ATOM 695 C C . PHE A 1 87 ? 0.855 -3.590 -7.444 1.00 98.06 87 PHE A C 1
ATOM 697 O O . PHE A 1 87 ? 1.300 -4.131 -8.452 1.00 98.06 87 PHE A O 1
ATOM 704 N N . GLY A 1 88 ? 1.600 -2.734 -6.735 1.00 97.25 88 GLY A N 1
ATOM 705 C CA . GLY A 1 88 ? 3.048 -2.632 -6.920 1.00 97.25 88 GLY A CA 1
ATOM 706 C C . GLY A 1 88 ? 3.750 -3.934 -6.515 1.00 97.25 88 GLY A C 1
ATOM 707 O O . GLY A 1 88 ? 3.216 -4.707 -5.714 1.00 97.25 88 GLY A O 1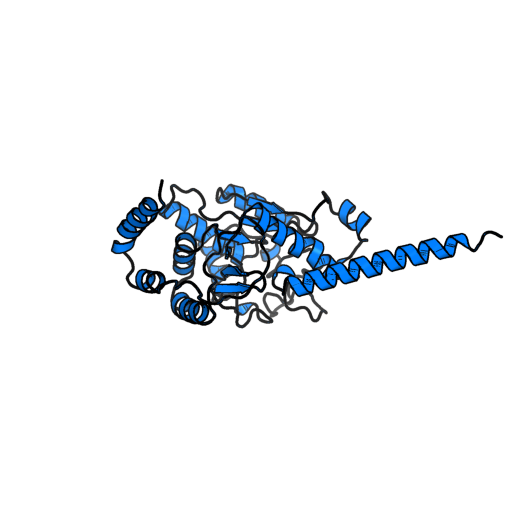
ATOM 708 N N . LEU A 1 89 ? 4.968 -4.160 -7.018 1.00 98.19 89 LEU A N 1
ATOM 709 C CA . LEU A 1 89 ? 5.713 -5.416 -6.835 1.00 98.19 89 LEU A CA 1
ATOM 710 C C . LEU A 1 89 ? 5.787 -5.869 -5.367 1.00 98.19 89 LEU A C 1
ATOM 712 O O . LEU A 1 89 ? 5.496 -7.017 -5.052 1.00 98.19 89 LEU A O 1
ATOM 716 N N . THR A 1 90 ? 6.083 -4.961 -4.436 1.00 98.62 90 THR A N 1
ATOM 717 C CA . THR A 1 90 ? 6.123 -5.278 -2.996 1.00 98.62 90 THR A CA 1
ATOM 718 C C . THR A 1 90 ? 4.777 -5.752 -2.454 1.00 98.62 90 THR A C 1
ATOM 720 O O . THR A 1 90 ? 4.732 -6.708 -1.687 1.00 98.62 90 THR A O 1
ATOM 723 N N . GLY A 1 91 ? 3.676 -5.114 -2.860 1.00 98.56 91 GLY A N 1
ATOM 724 C CA . GLY A 1 91 ? 2.334 -5.545 -2.467 1.00 98.56 91 GLY A CA 1
ATOM 725 C C . GLY A 1 91 ? 1.985 -6.921 -3.040 1.00 98.56 91 GLY A C 1
ATOM 726 O O . GLY A 1 91 ? 1.392 -7.739 -2.343 1.00 98.56 91 GLY A O 1
ATOM 727 N N . CYS A 1 92 ? 2.415 -7.200 -4.272 1.00 98.69 92 CYS A N 1
ATOM 728 C CA . CYS A 1 92 ? 2.246 -8.500 -4.920 1.00 98.69 92 CYS A CA 1
ATOM 729 C C . CYS A 1 92 ? 2.975 -9.619 -4.158 1.00 98.69 92 CYS A C 1
ATOM 731 O O . CYS A 1 92 ? 2.387 -10.666 -3.899 1.00 98.69 92 CYS A O 1
ATOM 733 N N . VAL A 1 93 ? 4.222 -9.376 -3.733 1.00 98.81 93 VAL A N 1
ATOM 734 C CA . VAL A 1 93 ? 4.997 -10.313 -2.898 1.00 98.81 93 VAL A CA 1
ATOM 735 C C . VAL A 1 93 ? 4.291 -10.600 -1.575 1.00 98.81 93 VAL A C 1
ATOM 737 O O . VAL A 1 93 ? 4.192 -11.755 -1.172 1.00 98.81 93 VAL A O 1
ATOM 740 N N . ILE A 1 94 ? 3.797 -9.561 -0.900 1.00 98.81 94 ILE A N 1
ATOM 741 C CA . ILE A 1 94 ? 3.104 -9.704 0.386 1.00 98.81 94 ILE A CA 1
ATOM 742 C C . ILE A 1 94 ? 1.855 -10.578 0.235 1.00 98.81 94 ILE A C 1
ATOM 744 O O . ILE A 1 94 ? 1.670 -11.497 1.029 1.00 98.81 94 ILE A O 1
ATOM 748 N N . ALA A 1 95 ? 1.036 -10.332 -0.790 1.00 98.38 95 ALA A N 1
ATOM 749 C CA . ALA A 1 95 ? -0.171 -11.117 -1.038 1.00 98.38 95 ALA A CA 1
ATOM 750 C C . ALA A 1 95 ? 0.161 -12.594 -1.330 1.00 98.38 95 ALA A C 1
ATOM 752 O O . ALA A 1 95 ? -0.450 -13.481 -0.742 1.00 98.38 95 ALA A O 1
ATOM 753 N N . ASP A 1 96 ? 1.191 -12.875 -2.137 1.00 98.69 96 ASP A N 1
ATOM 754 C CA . ASP A 1 96 ? 1.661 -14.251 -2.363 1.00 98.69 96 ASP A CA 1
ATOM 755 C C . ASP A 1 96 ? 2.140 -14.932 -1.066 1.00 98.69 96 ASP A C 1
ATOM 757 O O . ASP A 1 96 ? 1.764 -16.070 -0.776 1.00 98.69 96 ASP A O 1
ATOM 761 N N . MET A 1 97 ? 2.938 -14.234 -0.247 1.00 98.69 97 MET A N 1
ATOM 762 C CA . MET A 1 97 ? 3.398 -14.759 1.043 1.00 98.69 97 MET A CA 1
ATOM 763 C C . MET A 1 97 ? 2.224 -15.086 1.972 1.00 98.69 97 MET A C 1
ATOM 765 O O . MET A 1 97 ? 2.227 -16.139 2.611 1.00 98.69 97 MET A O 1
ATOM 769 N N . ILE A 1 98 ? 1.213 -14.215 2.037 1.00 98.50 98 ILE A N 1
ATOM 770 C CA . ILE A 1 98 ? 0.010 -14.451 2.842 1.00 98.50 98 ILE A CA 1
ATOM 771 C C . ILE A 1 98 ? -0.789 -15.628 2.284 1.00 98.50 98 ILE A C 1
ATOM 773 O O . ILE A 1 98 ? -1.262 -16.450 3.068 1.00 98.50 98 ILE A O 1
ATOM 777 N N . SER A 1 99 ? -0.910 -15.767 0.963 1.00 97.75 99 SER A N 1
ATOM 778 C CA . SER A 1 99 ? -1.577 -16.922 0.358 1.00 97.75 99 SER A CA 1
ATOM 779 C C . SER A 1 99 ? -0.899 -18.234 0.753 1.00 97.75 99 SER A C 1
ATOM 781 O O . SER A 1 99 ? -1.581 -19.190 1.114 1.00 97.75 99 SER A O 1
ATOM 783 N N . LYS A 1 100 ? 0.437 -18.283 0.759 1.00 97.56 100 LYS A N 1
ATOM 784 C CA . LYS A 1 100 ? 1.192 -19.463 1.217 1.00 97.56 100 LYS A CA 1
ATOM 785 C C . LYS A 1 100 ? 0.965 -19.759 2.695 1.00 97.56 100 LYS A C 1
ATOM 787 O O . LYS A 1 100 ? 0.691 -20.900 3.044 1.00 97.56 100 LYS A O 1
ATOM 792 N N . ILE A 1 101 ? 0.998 -18.733 3.548 1.00 97.44 101 ILE A N 1
ATOM 793 C CA . ILE A 1 101 ? 0.649 -18.869 4.972 1.00 97.44 101 ILE A CA 1
ATOM 794 C C . ILE A 1 101 ? -0.789 -19.394 5.130 1.00 97.44 101 ILE A C 1
ATOM 796 O O . ILE A 1 101 ? -1.049 -20.250 5.966 1.00 97.44 101 ILE A O 1
ATOM 800 N N . SER A 1 102 ? -1.718 -18.926 4.297 1.00 96.25 102 SER A N 1
ATOM 801 C CA . SER A 1 102 ? -3.128 -19.331 4.334 1.00 96.25 102 SER A CA 1
ATOM 802 C C . SER A 1 102 ? -3.330 -20.797 3.946 1.00 96.25 102 SER A C 1
ATOM 804 O O . SER A 1 102 ? -4.149 -21.481 4.553 1.00 96.25 102 SER A O 1
ATOM 806 N N . ILE A 1 103 ? -2.560 -21.305 2.981 1.00 94.81 103 ILE A N 1
ATOM 807 C CA . ILE A 1 103 ? -2.541 -22.733 2.628 1.00 94.81 103 ILE A CA 1
ATOM 808 C C . ILE A 1 103 ? -2.000 -23.569 3.791 1.00 94.81 103 ILE A C 1
ATOM 810 O O . ILE A 1 103 ? -2.547 -24.624 4.090 1.00 94.81 103 ILE A O 1
ATOM 814 N N . GLU A 1 104 ? -0.958 -23.087 4.469 1.00 93.88 104 GLU A N 1
ATOM 815 C CA . GLU A 1 104 ? -0.363 -23.784 5.613 1.00 93.88 104 GLU A CA 1
ATOM 816 C C . GLU A 1 104 ? -1.270 -23.795 6.859 1.00 93.88 104 GLU A C 1
ATOM 818 O O . GLU A 1 104 ? -1.160 -24.714 7.667 1.00 93.88 104 GLU A O 1
ATOM 823 N N . GLN A 1 105 ? -2.129 -22.783 7.046 1.00 90.94 105 GLN A N 1
ATOM 824 C CA . GLN A 1 105 ? -2.806 -22.529 8.331 1.00 90.94 105 GLN A CA 1
ATOM 825 C C . GLN A 1 105 ? -4.343 -22.513 8.286 1.00 90.94 105 GLN A C 1
ATOM 827 O O . GLN A 1 105 ? -4.961 -22.536 9.348 1.00 90.94 105 GLN A O 1
ATOM 832 N N . ASN A 1 106 ? -4.979 -22.406 7.113 1.00 86.06 106 ASN A N 1
ATOM 833 C CA . ASN A 1 106 ? -6.404 -22.058 7.025 1.00 86.06 106 ASN A CA 1
ATOM 834 C C . ASN A 1 106 ? -7.119 -22.626 5.786 1.00 86.06 106 ASN A C 1
ATOM 836 O O . ASN A 1 106 ? -7.723 -21.873 5.020 1.00 86.06 106 ASN A O 1
ATOM 840 N N . ASP A 1 107 ? -7.030 -23.941 5.565 1.00 84.06 107 ASP A N 1
ATOM 841 C CA . ASP A 1 107 ? -7.727 -24.674 4.489 1.00 84.06 107 ASP A CA 1
ATOM 842 C C . ASP A 1 107 ? -7.615 -24.018 3.090 1.00 84.06 107 ASP A C 1
ATOM 844 O O . ASP A 1 107 ? -8.491 -24.156 2.237 1.00 84.06 107 ASP A O 1
ATOM 848 N N . GLY A 1 108 ? -6.546 -23.247 2.848 1.00 81.56 108 GLY A N 1
ATOM 849 C CA . GLY A 1 108 ? -6.335 -22.494 1.609 1.00 81.56 108 GLY A CA 1
ATOM 850 C C . GLY A 1 108 ? -7.146 -21.200 1.454 1.00 81.56 108 GLY A C 1
ATOM 851 O O . GLY A 1 108 ? -6.950 -20.492 0.467 1.00 81.56 108 GLY A O 1
ATOM 852 N N . LYS A 1 109 ? -8.019 -20.826 2.398 1.00 89.06 109 LYS A N 1
ATOM 853 C CA . LYS A 1 109 ? -8.745 -19.548 2.339 1.00 89.06 109 LYS A CA 1
ATOM 854 C C . LYS A 1 109 ? -7.825 -18.398 2.740 1.00 89.06 109 LYS A C 1
ATOM 856 O O . LYS A 1 109 ? -7.334 -18.365 3.868 1.00 89.06 109 LYS A O 1
ATOM 861 N N . HIS A 1 110 ? -7.658 -17.424 1.845 1.00 92.00 110 HIS A N 1
ATOM 862 C CA . HIS A 1 110 ? -6.775 -16.281 2.067 1.00 92.00 110 HIS A CA 1
ATOM 863 C C . HIS A 1 110 ? -7.132 -15.512 3.352 1.00 92.00 110 HIS A C 1
ATOM 865 O O . HIS A 1 110 ? -8.247 -15.006 3.500 1.00 92.00 110 HIS A O 1
ATOM 871 N N . LEU A 1 111 ? -6.174 -15.429 4.279 1.00 95.81 111 LEU A N 1
ATOM 872 C CA . LEU A 1 111 ? -6.375 -14.930 5.645 1.00 95.81 111 LEU A CA 1
ATOM 873 C C . LEU A 1 111 ? -6.543 -13.409 5.738 1.00 95.81 111 LEU A C 1
ATOM 875 O O . LEU A 1 111 ? -7.206 -12.923 6.648 1.00 95.81 111 LEU A O 1
ATOM 879 N N . VAL A 1 112 ? -5.954 -12.659 4.803 1.00 98.19 112 VAL A N 1
ATOM 880 C CA . VAL A 1 112 ? -5.961 -11.186 4.810 1.00 98.19 112 VAL A CA 1
ATOM 881 C C . VAL A 1 112 ? -6.641 -10.672 3.540 1.00 98.19 112 VAL A C 1
ATOM 883 O O . VAL A 1 112 ? -6.093 -10.864 2.454 1.00 98.19 112 VAL A O 1
ATOM 886 N N . PRO A 1 113 ? -7.821 -10.039 3.616 1.00 98.38 113 PRO A N 1
ATOM 887 C CA . PRO A 1 113 ? -8.451 -9.438 2.446 1.00 98.38 113 PRO A CA 1
ATOM 888 C C . PRO A 1 113 ? -7.654 -8.243 1.900 1.00 98.38 113 PRO A C 1
ATOM 890 O O . PRO A 1 113 ? -6.908 -7.577 2.626 1.00 98.38 113 PRO A O 1
ATOM 893 N N . LEU A 1 114 ? -7.851 -7.937 0.618 1.00 98.75 114 LEU A N 1
ATOM 894 C CA . LEU A 1 114 ? -7.210 -6.808 -0.055 1.00 98.75 114 LEU A CA 1
ATOM 895 C C . LEU A 1 114 ? -8.148 -5.600 -0.127 1.00 98.75 114 LEU A C 1
ATOM 897 O O . LEU A 1 114 ? -9.336 -5.747 -0.411 1.00 98.75 114 LEU A O 1
ATOM 901 N N . ILE A 1 115 ? -7.593 -4.402 0.046 1.00 98.81 115 ILE A N 1
ATOM 902 C CA . ILE A 1 115 ? -8.241 -3.124 -0.266 1.00 98.81 115 ILE A CA 1
ATOM 903 C C . ILE A 1 115 ? -7.491 -2.486 -1.434 1.00 98.81 115 ILE A C 1
ATOM 905 O O . ILE A 1 115 ? -6.285 -2.236 -1.347 1.00 98.81 115 ILE A O 1
ATOM 909 N N . PHE A 1 116 ? -8.216 -2.197 -2.511 1.00 98.69 116 PHE A N 1
ATOM 910 C CA . PHE A 1 116 ? -7.734 -1.446 -3.665 1.00 98.69 116 PHE A CA 1
ATOM 911 C C . PHE A 1 116 ? -8.511 -0.138 -3.796 1.00 98.69 116 PHE A C 1
ATOM 913 O O . PHE A 1 116 ? -9.740 -0.122 -3.749 1.00 98.69 116 PHE A O 1
ATOM 920 N N . LEU A 1 117 ? -7.780 0.960 -3.961 1.00 98.31 117 LEU A N 1
ATOM 921 C CA . LEU A 1 117 ? -8.349 2.286 -4.177 1.00 98.31 117 LEU A CA 1
ATOM 922 C C . LEU A 1 117 ? -8.301 2.569 -5.677 1.00 98.31 117 LEU A C 1
ATOM 924 O O . LEU A 1 117 ? -7.228 2.855 -6.216 1.00 98.31 117 LEU A O 1
ATOM 928 N N . ASP A 1 118 ? -9.441 2.445 -6.348 1.00 97.81 118 ASP A N 1
ATOM 929 C CA . ASP A 1 118 ? -9.561 2.789 -7.759 1.00 97.81 118 ASP A CA 1
ATOM 930 C C . ASP A 1 118 ? -9.730 4.305 -7.884 1.00 97.81 118 ASP A C 1
ATOM 932 O O . ASP A 1 118 ? -10.792 4.859 -7.606 1.00 97.81 118 ASP A O 1
ATOM 936 N N . THR A 1 119 ? -8.655 4.975 -8.294 1.00 97.62 119 THR A N 1
ATOM 937 C CA . THR A 1 119 ? -8.582 6.435 -8.425 1.00 97.62 119 THR A CA 1
ATOM 938 C C . THR A 1 119 ? -9.322 6.971 -9.648 1.00 97.62 119 THR A C 1
ATOM 940 O O . THR A 1 119 ? -9.336 8.178 -9.844 1.00 97.62 119 THR A O 1
ATOM 943 N N . PHE A 1 120 ? -9.874 6.094 -10.495 1.00 97.19 120 PHE A N 1
ATOM 944 C CA . PHE A 1 120 ? -10.260 6.346 -11.889 1.00 97.19 120 PHE A CA 1
ATOM 945 C C . PHE A 1 120 ? -9.095 6.539 -12.871 1.00 97.19 120 PHE A C 1
ATOM 947 O O . PHE A 1 120 ? -9.251 6.213 -14.047 1.00 97.19 120 PHE A O 1
ATOM 954 N N . TYR A 1 121 ? -7.896 6.872 -12.397 1.00 97.75 121 TYR A N 1
ATOM 955 C CA . TYR A 1 121 ? -6.736 7.185 -13.238 1.00 97.75 121 TYR A CA 1
ATOM 956 C C . TYR A 1 121 ? -5.641 6.109 -13.244 1.00 97.75 121 TYR A C 1
ATOM 958 O O . TYR A 1 121 ? -4.531 6.356 -13.711 1.00 97.75 121 TYR A O 1
ATOM 966 N N . HIS A 1 122 ? -5.914 4.896 -12.756 1.00 97.94 122 HIS A N 1
ATOM 967 C CA . HIS A 1 122 ? -4.981 3.775 -12.924 1.00 97.94 122 HIS A CA 1
ATOM 968 C C . HIS A 1 122 ? -4.817 3.388 -14.395 1.00 97.94 122 HIS A C 1
ATOM 970 O O . HIS A 1 122 ? -5.766 3.467 -15.178 1.00 97.94 122 HIS A O 1
ATOM 976 N N . PHE A 1 123 ? -3.634 2.880 -14.738 1.00 97.88 123 PHE A N 1
ATOM 977 C CA . PHE A 1 123 ? -3.436 2.122 -15.972 1.00 97.88 123 PHE A CA 1
ATOM 978 C C . PHE A 1 123 ? -4.392 0.912 -16.036 1.00 97.88 123 PHE A C 1
ATOM 980 O O . PHE A 1 123 ? -4.640 0.292 -14.990 1.00 97.88 123 PHE A O 1
ATOM 987 N N . PRO A 1 124 ? -4.900 0.534 -17.226 1.00 97.50 124 PRO A N 1
ATOM 988 C CA . PRO A 1 124 ? -5.686 -0.689 -17.406 1.00 97.50 124 PRO A CA 1
ATOM 989 C C . PRO A 1 124 ? -4.986 -1.931 -16.839 1.00 97.50 124 PRO A C 1
ATOM 991 O O . PRO A 1 124 ? -5.594 -2.682 -16.079 1.00 97.50 124 PRO A O 1
ATOM 994 N N . GLU A 1 125 ? -3.676 -2.065 -17.061 1.00 98.06 125 GLU A N 1
ATOM 995 C CA . GLU A 1 125 ? -2.854 -3.183 -16.588 1.00 98.06 125 GLU A CA 1
ATOM 996 C C . GLU A 1 125 ? -2.872 -3.326 -15.059 1.00 98.06 125 GLU A C 1
ATOM 998 O O . GLU A 1 125 ? -2.797 -4.435 -14.530 1.00 98.06 125 GLU A O 1
ATOM 1003 N N . THR A 1 126 ? -2.999 -2.215 -14.324 1.00 98.31 126 THR A N 1
ATOM 1004 C CA . THR A 1 126 ? -3.120 -2.237 -12.857 1.00 98.31 126 THR A CA 1
ATOM 1005 C C . THR A 1 126 ? -4.473 -2.795 -12.420 1.00 98.31 126 THR A C 1
ATOM 1007 O O . THR A 1 126 ? -4.534 -3.570 -11.463 1.00 98.31 126 THR A O 1
ATOM 1010 N N . ARG A 1 127 ? -5.560 -2.432 -13.113 1.00 97.50 127 ARG A N 1
ATOM 1011 C CA . ARG A 1 127 ? -6.907 -2.951 -12.820 1.00 97.50 127 ARG A CA 1
ATOM 1012 C C . ARG A 1 127 ? -7.034 -4.422 -13.201 1.00 97.50 127 ARG A C 1
ATOM 1014 O O . ARG A 1 127 ? -7.566 -5.211 -12.422 1.00 97.50 127 ARG A O 1
ATOM 1021 N N . ASP A 1 128 ? -6.477 -4.806 -14.343 1.00 97.94 128 ASP A N 1
ATOM 1022 C CA . ASP A 1 128 ? -6.435 -6.199 -14.785 1.00 97.94 128 ASP A CA 1
ATOM 1023 C C . ASP A 1 128 ? -5.651 -7.062 -13.799 1.00 97.94 128 ASP A C 1
ATOM 1025 O O . ASP A 1 128 ? -6.095 -8.149 -13.417 1.00 97.94 128 ASP A O 1
ATOM 1029 N N . LEU A 1 129 ? -4.519 -6.552 -13.305 1.00 98.38 129 LEU A N 1
ATOM 1030 C CA . LEU A 1 129 ? -3.752 -7.224 -12.267 1.00 98.38 129 LEU A CA 1
ATOM 1031 C C . LEU A 1 129 ? -4.550 -7.378 -10.969 1.00 98.38 129 LEU A C 1
ATOM 1033 O O . LEU A 1 129 ? -4.495 -8.446 -10.362 1.00 98.38 129 LEU A O 1
ATOM 1037 N N . ALA A 1 130 ? -5.316 -6.364 -10.559 1.00 98.00 130 ALA A N 1
ATOM 1038 C CA . ALA A 1 130 ? -6.165 -6.444 -9.373 1.00 98.00 130 ALA A CA 1
ATOM 1039 C C . ALA A 1 130 ? -7.165 -7.610 -9.464 1.00 98.00 130 ALA A C 1
ATOM 1041 O O . ALA A 1 130 ? -7.237 -8.450 -8.562 1.00 98.00 130 ALA A O 1
ATOM 1042 N N . ASN A 1 131 ? -7.871 -7.712 -10.593 1.00 97.25 131 ASN A N 1
ATOM 1043 C CA . ASN A 1 131 ? -8.824 -8.792 -10.864 1.00 97.25 131 ASN A CA 1
ATOM 1044 C C . ASN A 1 131 ? -8.132 -10.162 -10.945 1.00 97.25 131 ASN A C 1
ATOM 1046 O O . ASN A 1 131 ? -8.620 -11.159 -10.395 1.00 97.25 131 ASN A O 1
ATOM 1050 N N . LYS A 1 132 ? -6.955 -10.211 -11.581 1.00 97.19 132 LYS A N 1
ATOM 1051 C CA . LYS A 1 132 ? -6.127 -11.417 -11.660 1.00 97.19 132 LYS A CA 1
ATOM 1052 C C . LYS A 1 132 ? -5.704 -11.896 -10.276 1.00 97.19 132 LYS A C 1
ATOM 1054 O O . LYS A 1 132 ? -5.763 -13.093 -10.031 1.00 97.19 132 LYS A O 1
ATOM 1059 N N . PHE A 1 133 ? -5.320 -10.999 -9.366 1.00 96.75 133 PHE A N 1
ATOM 1060 C CA . PHE A 1 133 ? -4.954 -11.355 -7.991 1.00 96.75 133 PHE A CA 1
ATOM 1061 C C . PHE A 1 133 ? -6.126 -11.948 -7.215 1.00 96.75 133 PHE A C 1
ATOM 1063 O O . PHE A 1 133 ? -5.957 -12.994 -6.590 1.00 96.75 133 PHE A O 1
ATOM 1070 N N . ALA A 1 134 ? -7.300 -11.312 -7.288 1.00 95.94 134 ALA A N 1
ATOM 1071 C CA . ALA A 1 134 ? -8.508 -11.800 -6.624 1.00 95.94 134 ALA A CA 1
ATOM 1072 C C . ALA A 1 134 ? -8.819 -13.251 -7.024 1.00 95.94 134 ALA A C 1
ATOM 1074 O O . ALA A 1 134 ? -9.065 -14.093 -6.164 1.00 95.94 134 ALA A O 1
ATOM 1075 N N . THR A 1 135 ? -8.712 -13.552 -8.321 1.00 96.50 135 THR A N 1
ATOM 1076 C CA . THR A 1 135 ? -8.965 -14.894 -8.865 1.00 96.50 135 THR A CA 1
ATOM 1077 C C . THR A 1 135 ? -7.828 -15.871 -8.554 1.00 96.50 135 THR A C 1
ATOM 1079 O O . THR A 1 135 ? -8.073 -16.969 -8.067 1.00 96.50 135 THR A O 1
ATOM 1082 N N . HIS A 1 136 ? -6.576 -15.480 -8.809 1.00 96.12 136 HIS A N 1
ATOM 1083 C CA . HIS A 1 136 ? -5.404 -16.353 -8.693 1.00 96.12 136 HIS A CA 1
ATOM 1084 C C . HIS A 1 136 ? -5.158 -16.832 -7.258 1.00 96.12 136 HIS A C 1
ATOM 1086 O O . HIS A 1 136 ? -4.815 -17.993 -7.060 1.00 96.12 136 HIS A O 1
ATOM 1092 N N . TYR A 1 137 ? -5.358 -15.957 -6.269 1.00 96.12 137 TYR A N 1
ATOM 1093 C CA . TYR A 1 137 ? -5.161 -16.281 -4.852 1.00 96.12 137 TYR A CA 1
ATOM 1094 C C . TYR A 1 137 ? -6.468 -16.571 -4.103 1.00 96.12 137 TYR A C 1
ATOM 1096 O O . TYR A 1 137 ? -6.437 -16.749 -2.887 1.00 96.12 137 TYR A O 1
ATOM 1104 N N . ASN A 1 138 ? -7.616 -16.581 -4.799 1.00 94.75 138 ASN A N 1
ATOM 1105 C CA . ASN A 1 138 ? -8.949 -16.674 -4.192 1.00 94.75 138 ASN A CA 1
ATOM 1106 C C . ASN A 1 138 ? -9.102 -15.730 -2.977 1.00 94.75 138 ASN A C 1
ATOM 1108 O O . ASN A 1 138 ? -9.549 -16.118 -1.893 1.00 94.75 138 ASN A O 1
ATOM 1112 N N . VAL A 1 139 ? -8.641 -14.487 -3.141 1.00 96.50 139 VAL A N 1
ATOM 1113 C CA . VAL A 1 139 ? -8.576 -13.493 -2.067 1.00 96.50 139 VAL A CA 1
ATOM 1114 C C . VAL A 1 139 ? -9.735 -12.504 -2.186 1.00 96.50 139 VAL A C 1
ATOM 1116 O O . VAL A 1 139 ? -9.973 -11.975 -3.276 1.00 96.50 139 VAL A O 1
ATOM 1119 N N . PRO A 1 140 ? -10.454 -12.188 -1.089 1.00 97.44 140 PRO A N 1
ATOM 1120 C CA . PRO A 1 140 ? -11.478 -11.156 -1.138 1.00 97.44 140 PRO A CA 1
ATOM 1121 C C . PRO A 1 140 ? -10.848 -9.794 -1.447 1.00 97.44 140 PRO A C 1
ATOM 1123 O O . PRO A 1 140 ? -10.030 -9.289 -0.677 1.00 97.44 140 PRO A O 1
ATOM 1126 N N . LEU A 1 141 ? -11.256 -9.195 -2.565 1.00 98.44 141 LEU A N 1
ATOM 1127 C CA . LEU A 1 141 ? -10.826 -7.869 -2.995 1.00 98.44 141 LEU A CA 1
ATOM 1128 C C . LEU A 1 141 ? -11.948 -6.853 -2.762 1.00 98.44 141 LEU A C 1
ATOM 1130 O O . LEU A 1 141 ? -13.055 -7.001 -3.276 1.00 98.44 141 LEU A O 1
ATOM 1134 N N . LYS A 1 142 ? -11.657 -5.813 -1.982 1.00 98.62 142 LYS A N 1
ATOM 1135 C CA . LYS A 1 142 ? -12.545 -4.678 -1.728 1.00 98.62 142 LYS A CA 1
ATOM 1136 C C . LYS A 1 142 ? -12.059 -3.479 -2.530 1.00 98.62 142 LYS A C 1
ATOM 1138 O O . LYS A 1 142 ? -10.958 -2.985 -2.294 1.00 98.62 142 LYS A O 1
ATOM 1143 N N . ILE A 1 143 ? -12.871 -3.027 -3.481 1.00 98.38 143 ILE A N 1
ATOM 1144 C CA . ILE A 1 143 ? -12.545 -1.889 -4.344 1.00 98.38 143 ILE A CA 1
ATOM 1145 C C . ILE A 1 143 ? -13.321 -0.671 -3.856 1.00 98.38 143 ILE A C 1
ATOM 1147 O O . ILE A 1 143 ? -14.546 -0.714 -3.779 1.00 98.38 143 ILE A O 1
ATOM 1151 N N . TYR A 1 144 ? -12.605 0.407 -3.548 1.00 98.44 144 TYR A N 1
ATOM 1152 C CA . TYR A 1 144 ? -13.185 1.691 -3.170 1.00 98.44 144 TYR A CA 1
ATOM 1153 C C . TYR A 1 144 ? -12.820 2.752 -4.200 1.00 9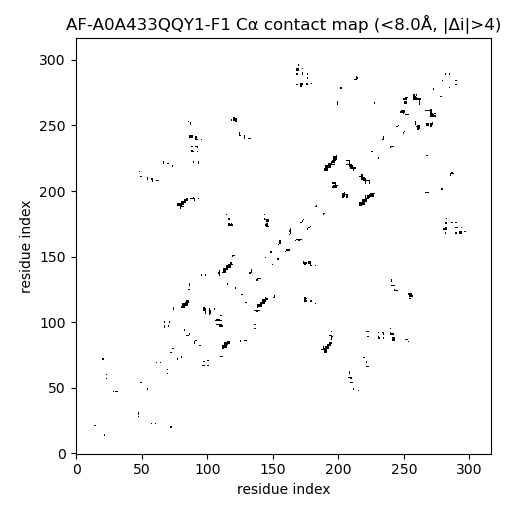8.44 144 TYR A C 1
ATOM 1155 O O . TYR A 1 144 ? -11.676 2.837 -4.640 1.00 98.44 144 TYR A O 1
ATOM 1163 N N . LYS A 1 145 ? -13.812 3.561 -4.560 1.00 98.00 145 LYS A N 1
ATOM 1164 C CA . LYS A 1 145 ? -13.734 4.678 -5.507 1.00 98.00 145 LYS A CA 1
ATOM 1165 C C . LYS A 1 145 ? -14.050 5.993 -4.786 1.00 98.00 145 LYS A C 1
ATOM 1167 O O . LYS A 1 145 ? -14.607 5.923 -3.683 1.00 98.00 145 LYS A O 1
ATOM 1172 N N . PRO A 1 146 ? -13.737 7.163 -5.370 1.00 96.75 146 PRO A N 1
ATOM 1173 C CA . PRO A 1 146 ? -14.248 8.453 -4.904 1.00 96.75 146 PRO A CA 1
ATOM 1174 C C . PRO A 1 146 ? -15.744 8.409 -4.566 1.00 96.75 146 PRO A C 1
ATOM 1176 O O . PRO A 1 146 ? -16.544 7.870 -5.330 1.00 96.75 146 PRO A O 1
ATOM 1179 N N . SER A 1 147 ? -16.116 8.931 -3.396 1.00 93.31 147 SER A N 1
ATOM 1180 C CA . SER A 1 147 ? -17.500 8.874 -2.910 1.00 93.31 147 SER A CA 1
ATOM 1181 C C . SER A 1 147 ? -18.469 9.604 -3.842 1.00 93.31 147 SER A C 1
ATOM 1183 O O . SER A 1 147 ? -18.190 10.721 -4.266 1.00 93.31 147 SER A O 1
ATOM 1185 N N . GLY A 1 148 ? -19.613 8.979 -4.137 1.00 92.81 148 GLY A N 1
ATOM 1186 C CA . GLY A 1 148 ? -20.670 9.563 -4.972 1.00 92.81 148 GLY A CA 1
ATOM 1187 C C . GLY A 1 148 ? -20.382 9.593 -6.477 1.00 92.81 148 GLY A C 1
ATOM 1188 O O . GLY A 1 148 ? -21.212 10.102 -7.222 1.00 92.81 148 GLY A O 1
ATOM 1189 N N . LEU A 1 149 ? -19.254 9.036 -6.931 1.00 93.50 149 LEU A N 1
ATOM 1190 C CA . LEU A 1 149 ? -18.823 9.078 -8.330 1.00 93.50 149 LEU A CA 1
ATOM 1191 C C . LEU A 1 149 ? -18.682 7.657 -8.890 1.00 93.50 149 LEU A C 1
ATOM 1193 O O . LEU A 1 149 ? -18.148 6.767 -8.220 1.00 93.50 149 LEU A O 1
ATOM 1197 N N . ALA A 1 150 ? -19.146 7.431 -10.121 1.00 91.81 150 ALA A N 1
ATOM 1198 C CA . ALA A 1 150 ? -19.047 6.127 -10.778 1.00 91.81 150 ALA A CA 1
ATOM 1199 C C . ALA A 1 150 ? -17.889 6.070 -11.782 1.00 91.81 150 ALA A C 1
ATOM 1201 O O . ALA A 1 150 ? -17.251 5.012 -11.917 1.00 91.81 150 ALA A O 1
ATOM 1202 N N . THR A 1 151 ? -17.617 7.193 -12.456 1.00 94.62 151 THR A N 1
ATOM 1203 C CA . THR A 1 151 ? -16.651 7.287 -13.557 1.00 94.62 151 THR A CA 1
ATOM 1204 C C . THR A 1 151 ? -15.708 8.490 -13.442 1.00 94.62 151 THR A C 1
ATOM 1206 O O . THR A 1 151 ? -15.852 9.351 -12.571 1.00 94.62 151 THR A O 1
ATOM 1209 N N . VAL A 1 152 ? -14.719 8.542 -14.342 1.00 95.25 152 VAL A N 1
ATOM 1210 C CA . VAL A 1 152 ? -13.807 9.686 -14.461 1.00 95.25 152 VAL A CA 1
ATOM 1211 C C . VAL A 1 152 ? -14.551 10.944 -14.917 1.00 95.25 152 VAL A C 1
ATOM 1213 O O . VAL A 1 152 ? -14.299 12.022 -14.389 1.00 95.25 152 VAL A O 1
ATOM 1216 N N . GLU A 1 153 ? -15.538 10.802 -15.803 1.00 96.62 153 GLU A N 1
ATOM 1217 C CA . GLU A 1 153 ? -16.357 11.904 -16.313 1.00 96.62 153 GLU A CA 1
ATOM 1218 C C . GLU A 1 153 ? -17.199 12.546 -15.206 1.00 96.62 153 GLU A C 1
ATOM 1220 O O . GLU A 1 153 ? -17.403 13.759 -15.218 1.00 96.62 153 GLU A O 1
ATOM 1225 N N . ASP A 1 154 ? -17.671 11.764 -14.228 1.00 95.31 154 ASP A N 1
ATOM 1226 C CA . ASP A 1 154 ? -18.355 12.313 -13.053 1.00 95.31 154 ASP A CA 1
ATOM 1227 C C . ASP A 1 154 ? -17.411 13.191 -12.224 1.00 95.31 154 ASP A C 1
ATOM 1229 O O . ASP A 1 154 ? -17.773 14.306 -11.841 1.00 95.31 154 ASP A O 1
ATOM 1233 N N . LEU A 1 155 ? -16.183 12.709 -11.991 1.00 94.62 155 LEU A N 1
ATOM 1234 C CA . LEU A 1 155 ? -15.167 13.434 -11.232 1.00 94.62 155 LEU A CA 1
ATOM 1235 C C . LEU A 1 155 ? -14.767 14.735 -11.931 1.00 94.62 155 LEU A C 1
ATOM 1237 O O . LEU A 1 155 ? -14.704 15.785 -11.293 1.00 94.62 155 LEU A O 1
ATOM 1241 N N . GLU A 1 156 ? -14.501 14.676 -13.234 1.00 96.06 156 GLU A N 1
ATOM 1242 C CA . GLU A 1 156 ? -14.089 15.843 -14.016 1.00 96.06 156 GLU A CA 1
ATOM 1243 C C . GLU A 1 156 ? -15.222 16.859 -14.180 1.00 96.06 156 GLU A C 1
ATOM 1245 O O . GLU A 1 156 ? -14.966 18.063 -14.194 1.00 96.06 156 GLU A O 1
ATOM 1250 N N . ARG A 1 157 ? -16.480 16.404 -14.237 1.00 95.31 157 ARG A N 1
ATOM 1251 C CA . ARG A 1 157 ? -17.650 17.288 -14.253 1.00 95.31 157 ARG A CA 1
ATOM 1252 C C . ARG A 1 157 ? -17.829 18.035 -12.930 1.00 95.31 157 ARG A C 1
ATOM 1254 O O . ARG A 1 157 ? -18.174 19.212 -12.957 1.00 95.31 157 ARG A O 1
ATOM 1261 N N . GLU A 1 158 ? -17.603 17.385 -11.785 1.00 93.19 158 GLU A N 1
ATOM 1262 C CA . GLU A 1 158 ? -17.761 18.025 -10.467 1.00 93.19 158 GLU A CA 1
ATOM 1263 C C . GLU A 1 158 ? -16.552 18.888 -10.068 1.00 93.19 158 GLU A C 1
ATOM 1265 O O . GLU A 1 158 ? -16.705 19.914 -9.401 1.00 93.19 158 GLU A O 1
ATOM 1270 N N . HIS A 1 159 ? -15.337 18.477 -10.437 1.00 91.75 159 HIS A N 1
ATOM 1271 C CA . HIS A 1 159 ? -14.105 19.064 -9.898 1.00 91.75 159 HIS A CA 1
ATOM 1272 C C . HIS A 1 159 ? -13.156 19.652 -10.944 1.00 91.75 159 HIS A C 1
ATOM 1274 O O . HIS A 1 159 ? -12.133 20.230 -10.570 1.00 91.75 159 HIS A O 1
ATOM 1280 N N . GLY A 1 160 ? -13.503 19.560 -12.227 1.00 93.56 160 GLY A N 1
ATOM 1281 C CA . GLY A 1 160 ? -12.680 20.009 -13.342 1.00 93.56 160 GLY A CA 1
ATOM 1282 C C . GLY A 1 160 ? -11.728 18.929 -13.855 1.00 93.56 160 GLY A C 1
ATOM 1283 O O . GLY A 1 160 ? -11.296 18.032 -13.124 1.00 93.56 160 GLY A O 1
ATOM 1284 N N . GLN A 1 161 ? -11.382 19.037 -15.137 1.00 94.94 161 GLN A N 1
ATOM 1285 C CA . GLN A 1 161 ? -10.382 18.181 -15.773 1.00 94.94 161 GLN A CA 1
ATOM 1286 C C . GLN A 1 161 ? -8.993 18.440 -15.187 1.00 94.94 161 GLN A C 1
ATOM 1288 O O . GLN A 1 161 ? -8.674 19.557 -14.775 1.00 94.94 161 GLN A O 1
ATOM 1293 N N . ARG A 1 162 ? -8.137 17.412 -15.196 1.00 94.50 162 ARG A N 1
ATOM 1294 C CA . ARG A 1 162 ? -6.717 17.528 -14.808 1.00 94.50 162 ARG A CA 1
ATOM 1295 C C . ARG A 1 162 ? -6.507 18.128 -13.413 1.00 94.50 162 ARG A C 1
ATOM 1297 O O . ARG A 1 162 ? -5.540 18.848 -13.171 1.00 94.50 162 ARG A O 1
ATOM 1304 N N . LEU A 1 163 ? -7.378 17.795 -12.455 1.00 94.38 163 LEU A N 1
ATOM 1305 C CA . LEU A 1 163 ? -7.309 18.311 -11.080 1.00 94.38 163 LEU A CA 1
ATOM 1306 C C . LEU A 1 163 ? -5.936 18.089 -10.414 1.00 94.38 163 LEU A C 1
ATOM 1308 O O . LEU A 1 163 ? -5.521 18.892 -9.585 1.00 94.38 163 LEU A O 1
ATOM 1312 N N . TRP A 1 164 ? -5.198 17.045 -10.804 1.00 93.62 164 TRP A N 1
ATOM 1313 C CA . TRP A 1 164 ? -3.835 16.765 -10.329 1.00 93.62 164 TRP A CA 1
ATOM 1314 C C . TRP A 1 164 ? -2.788 17.831 -10.714 1.00 93.62 164 TRP A C 1
ATOM 1316 O O . TRP A 1 164 ? -1.707 17.863 -10.118 1.00 93.62 164 TRP A O 1
ATOM 1326 N 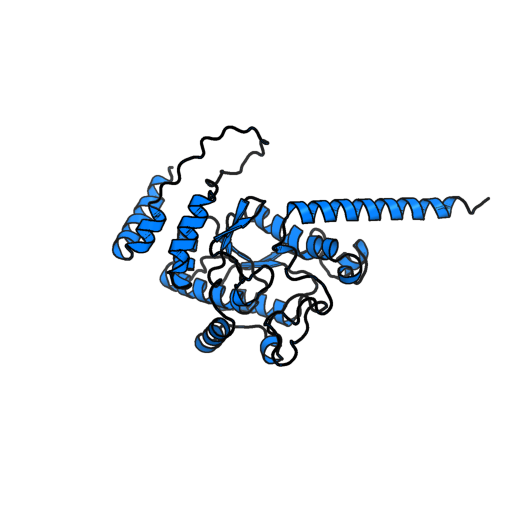N . GLU A 1 165 ? -3.079 18.679 -11.704 1.00 92.81 165 GLU A N 1
ATOM 1327 C CA . GLU A 1 165 ? -2.268 19.842 -12.096 1.00 92.81 165 GLU A CA 1
ATOM 1328 C C . GLU A 1 165 ? -2.726 21.123 -11.404 1.00 92.81 165 GLU A C 1
ATOM 1330 O O . GLU A 1 165 ? -1.897 21.957 -11.052 1.00 92.81 165 GLU A O 1
ATOM 1335 N N . VAL A 1 166 ? -4.034 21.264 -11.179 1.00 91.56 166 VAL A N 1
ATOM 1336 C CA . VAL A 1 166 ? -4.630 22.480 -10.606 1.00 91.56 166 VAL A CA 1
ATOM 1337 C C . VAL A 1 166 ? -4.528 22.498 -9.080 1.00 91.56 166 VAL A C 1
ATOM 1339 O O . VAL A 1 166 ? -4.202 23.521 -8.482 1.00 91.56 166 VAL A O 1
ATOM 1342 N N . ASN A 1 167 ? -4.832 21.375 -8.427 1.00 90.88 167 ASN A N 1
ATOM 1343 C CA . ASN A 1 167 ? -4.822 21.238 -6.975 1.00 90.88 167 ASN A CA 1
ATOM 1344 C C . ASN A 1 167 ? -4.536 19.780 -6.574 1.00 90.88 167 ASN A C 1
ATOM 1346 O O . ASN A 1 167 ? -5.444 18.973 -6.352 1.00 90.88 167 ASN A O 1
ATOM 1350 N N . GLU A 1 168 ? -3.248 19.447 -6.465 1.00 89.94 168 GLU A N 1
ATOM 1351 C CA . GLU A 1 168 ? -2.791 18.084 -6.178 1.00 89.94 168 GLU A CA 1
ATOM 1352 C C . GLU A 1 168 ? -3.251 17.556 -4.810 1.00 89.94 168 GLU A C 1
ATOM 1354 O O . GLU A 1 168 ? -3.542 16.366 -4.689 1.00 89.94 168 GLU A O 1
ATOM 1359 N N . ASP A 1 169 ? -3.359 18.415 -3.793 1.00 89.94 169 ASP A N 1
ATOM 1360 C CA . ASP A 1 169 ? -3.831 18.004 -2.466 1.00 89.94 169 ASP A CA 1
ATOM 1361 C C . ASP A 1 169 ? -5.320 17.641 -2.490 1.00 89.94 169 ASP A C 1
ATOM 1363 O O . ASP A 1 169 ? -5.726 16.643 -1.888 1.00 89.94 169 ASP A O 1
ATOM 1367 N N . MET A 1 170 ? -6.136 18.407 -3.223 1.00 93.12 170 MET A N 1
ATOM 1368 C CA . MET A 1 170 ? -7.550 18.089 -3.423 1.00 93.12 170 MET A CA 1
ATOM 1369 C C . MET A 1 170 ? -7.721 16.796 -4.225 1.00 93.12 170 MET A C 1
ATOM 1371 O O . MET A 1 170 ? -8.518 15.946 -3.828 1.00 93.12 170 MET A O 1
ATOM 1375 N N . TYR A 1 171 ? -6.942 16.622 -5.297 1.00 94.81 171 TYR A N 1
ATOM 1376 C CA . TYR A 1 171 ? -6.910 15.383 -6.072 1.00 94.81 171 TYR A CA 1
ATOM 1377 C C . TYR A 1 171 ? -6.568 14.173 -5.190 1.00 94.81 171 TYR A C 1
ATOM 1379 O O . TYR A 1 171 ? -7.352 13.227 -5.107 1.00 94.81 171 TYR A O 1
ATOM 1387 N N . ASP A 1 172 ? -5.438 14.215 -4.472 1.00 93.75 172 ASP A N 1
ATOM 1388 C CA . ASP A 1 172 ? -5.007 13.114 -3.606 1.00 93.75 172 ASP A CA 1
ATOM 1389 C C . ASP A 1 172 ? -6.040 12.829 -2.505 1.00 93.75 172 ASP A C 1
ATOM 1391 O O . ASP A 1 172 ? -6.268 11.663 -2.166 1.00 93.75 172 ASP A O 1
ATOM 1395 N N . PHE A 1 173 ? -6.688 13.862 -1.952 1.00 95.19 173 PHE A N 1
ATOM 1396 C CA . PHE A 1 173 ? -7.720 13.658 -0.942 1.00 95.19 173 PHE A CA 1
ATOM 1397 C C . PHE A 1 173 ? -8.926 12.899 -1.503 1.00 95.19 173 PHE A C 1
ATOM 1399 O O . PHE A 1 173 ? -9.316 11.882 -0.932 1.00 95.19 173 PHE A O 1
ATOM 1406 N N . LEU A 1 174 ? -9.479 13.359 -2.627 1.00 95.50 174 LEU A N 1
ATOM 1407 C CA . LEU A 1 174 ? -10.686 12.796 -3.238 1.00 95.50 174 LEU A CA 1
ATOM 1408 C C . LEU A 1 174 ? -10.497 11.362 -3.724 1.00 95.50 174 LEU A C 1
ATOM 1410 O O . LEU A 1 174 ? -11.380 10.530 -3.540 1.00 95.50 174 LEU A O 1
ATOM 1414 N N . VAL A 1 175 ? -9.355 11.072 -4.349 1.00 96.69 175 VAL A N 1
ATOM 1415 C CA . VAL A 1 175 ? -9.162 9.790 -5.040 1.00 96.69 175 VAL A CA 1
ATOM 1416 C C . VAL A 1 175 ? -8.442 8.739 -4.210 1.00 96.69 175 VAL A C 1
ATOM 1418 O O . VAL A 1 175 ? -8.484 7.560 -4.552 1.00 96.69 175 VAL A O 1
ATOM 1421 N N . LYS A 1 176 ? -7.778 9.134 -3.116 1.00 95.81 176 LYS A N 1
ATOM 1422 C CA . LYS A 1 176 ? -6.967 8.214 -2.299 1.00 95.81 176 LYS A CA 1
ATOM 1423 C C . LYS A 1 176 ? -7.306 8.302 -0.821 1.00 95.81 176 LYS A C 1
ATOM 1425 O O . LYS A 1 176 ? -7.581 7.275 -0.209 1.00 95.81 176 LYS A O 1
ATOM 1430 N N . VAL A 1 177 ? -7.276 9.496 -0.230 1.00 96.38 177 VAL A N 1
ATOM 1431 C CA . VAL A 1 177 ? -7.402 9.634 1.232 1.00 96.38 177 VAL A CA 1
ATOM 1432 C C . VAL A 1 177 ? -8.827 9.359 1.708 1.00 96.38 177 VAL A C 1
ATOM 1434 O O . VAL A 1 177 ? -9.004 8.554 2.620 1.00 96.38 177 VAL A O 1
ATOM 1437 N N . GLU A 1 178 ? -9.833 9.996 1.106 1.00 96.75 178 GLU A N 1
ATOM 1438 C CA . GLU A 1 178 ? -11.242 9.785 1.455 1.00 96.75 178 GLU A CA 1
ATOM 1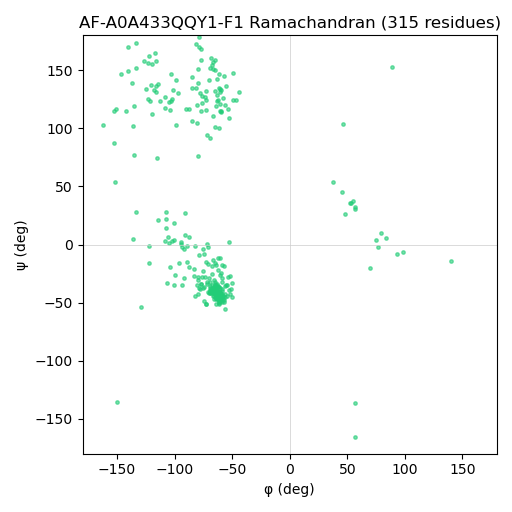439 C C . GLU A 1 178 ? -11.667 8.330 1.220 1.00 96.75 178 GLU A C 1
ATOM 1441 O O . GLU A 1 178 ? -12.119 7.714 2.190 1.00 96.75 178 GLU A O 1
ATOM 1446 N N . PRO A 1 179 ? -11.429 7.717 0.038 1.00 97.88 179 PRO A N 1
ATOM 1447 C CA . PRO A 1 179 ? -11.858 6.344 -0.202 1.00 97.88 179 PRO A CA 1
ATOM 1448 C C . PRO A 1 179 ? -11.180 5.352 0.740 1.00 97.88 179 PRO A C 1
ATOM 1450 O O . PRO A 1 179 ? -11.829 4.428 1.219 1.00 97.88 179 PRO A O 1
ATOM 1453 N N . ALA A 1 180 ? -9.900 5.562 1.074 1.00 97.62 180 ALA A N 1
ATOM 1454 C CA . ALA A 1 180 ? -9.212 4.730 2.057 1.00 97.62 180 ALA A CA 1
ATOM 1455 C C . ALA A 1 180 ? -9.838 4.845 3.446 1.00 97.62 180 ALA A C 1
ATOM 1457 O O . ALA A 1 180 ? -10.056 3.841 4.114 1.00 97.62 180 ALA A O 1
ATOM 1458 N N . ARG A 1 181 ? -10.130 6.068 3.896 1.00 96.38 181 ARG A N 1
ATOM 1459 C CA . ARG A 1 181 ? -10.691 6.304 5.232 1.00 96.38 181 ARG A CA 1
ATOM 1460 C C . ARG A 1 181 ? -12.092 5.739 5.361 1.00 96.38 181 ARG A C 1
ATOM 1462 O O . ARG A 1 181 ? -12.386 5.120 6.380 1.00 96.38 181 ARG A O 1
ATOM 1469 N N . ARG A 1 182 ? -12.907 5.893 4.321 1.00 97.69 182 ARG A N 1
ATOM 1470 C CA . ARG A 1 182 ? -14.222 5.268 4.242 1.00 97.69 182 ARG A CA 1
ATOM 1471 C C . ARG A 1 182 ? -14.119 3.746 4.227 1.00 97.69 182 ARG A C 1
ATOM 1473 O O . ARG A 1 182 ? -14.788 3.112 5.031 1.00 97.69 182 ARG A O 1
ATOM 1480 N N . ALA A 1 183 ? -13.204 3.174 3.442 1.00 98.31 183 ALA A N 1
ATOM 1481 C CA . ALA A 1 183 ? -12.950 1.734 3.456 1.00 98.31 183 ALA A CA 1
ATOM 1482 C C . ALA A 1 183 ? -12.582 1.218 4.846 1.00 98.31 183 ALA A C 1
ATOM 1484 O O . ALA A 1 183 ? -13.110 0.204 5.292 1.00 98.31 183 ALA A O 1
ATOM 1485 N N . TYR A 1 184 ? -11.695 1.927 5.545 1.00 97.69 184 TYR A N 1
ATOM 1486 C CA . TYR A 1 184 ? -11.278 1.538 6.885 1.00 97.69 184 TYR A CA 1
ATOM 1487 C C . TYR A 1 184 ? -12.421 1.613 7.899 1.00 97.69 184 TYR A C 1
ATOM 1489 O O . TYR A 1 184 ? -12.489 0.762 8.775 1.00 97.69 184 TYR A O 1
ATOM 1497 N N . ALA A 1 185 ? -13.322 2.588 7.772 1.00 96.81 185 ALA A N 1
ATOM 1498 C CA . ALA A 1 185 ? -14.491 2.704 8.638 1.00 96.81 185 ALA A CA 1
ATOM 1499 C C . ALA A 1 185 ? -15.551 1.630 8.335 1.00 96.81 185 ALA A C 1
ATOM 1501 O O . ALA A 1 185 ? -15.975 0.923 9.242 1.00 96.81 185 ALA A O 1
ATOM 1502 N N . GLU A 1 186 ? -15.948 1.468 7.069 1.00 98.06 186 GLU A N 1
ATOM 1503 C CA . GLU A 1 186 ? -16.997 0.521 6.654 1.00 98.06 186 GLU A CA 1
ATOM 1504 C C . GLU A 1 186 ? -16.606 -0.944 6.894 1.00 98.06 186 GLU A C 1
ATOM 1506 O O . GLU A 1 186 ? -17.463 -1.779 7.178 1.00 98.06 186 GLU A O 1
ATOM 1511 N N . LEU A 1 187 ? -15.313 -1.263 6.788 1.00 97.94 187 LEU A N 1
ATOM 1512 C CA . LEU A 1 187 ? -14.781 -2.608 7.023 1.00 97.94 187 LEU A CA 1
ATOM 1513 C C . LEU A 1 187 ? -14.274 -2.820 8.460 1.00 97.94 187 LEU A C 1
ATOM 1515 O O . LEU A 1 187 ? -13.749 -3.898 8.736 1.00 97.94 187 LEU A O 1
ATOM 1519 N N . ASP A 1 188 ? -14.396 -1.820 9.344 1.00 96.56 188 ASP A N 1
ATOM 1520 C CA . ASP A 1 188 ? -13.880 -1.806 10.727 1.00 96.56 188 ASP A CA 1
ATOM 1521 C C . ASP A 1 188 ? -12.374 -2.1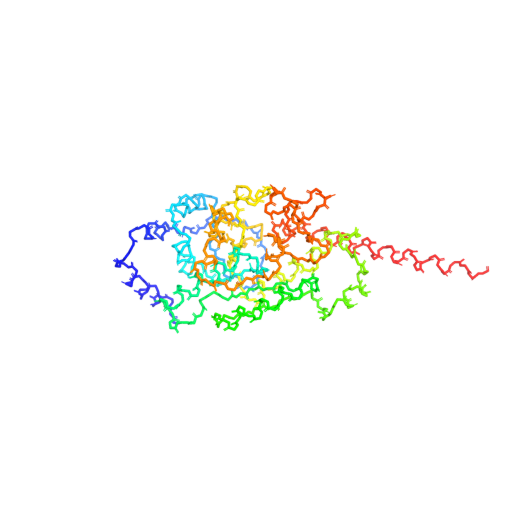33 10.843 1.00 96.56 188 ASP A C 1
ATOM 1523 O O . ASP A 1 188 ? -11.912 -2.830 11.748 1.00 96.56 188 ASP A O 1
ATOM 1527 N N . VAL A 1 189 ? -11.575 -1.687 9.871 1.00 97.06 189 VAL A N 1
ATOM 1528 C CA . VAL A 1 189 ? -10.153 -2.043 9.760 1.00 97.06 189 VAL A CA 1
ATOM 1529 C C . VAL A 1 189 ? -9.379 -1.516 10.963 1.00 97.06 189 VAL A C 1
ATOM 1531 O O . VAL A 1 189 ? -9.342 -0.309 11.211 1.00 97.06 189 VAL A O 1
ATOM 1534 N N . ALA A 1 190 ? -8.695 -2.417 11.668 1.00 94.56 190 ALA A N 1
ATOM 1535 C CA . ALA A 1 190 ? -7.854 -2.051 12.808 1.00 94.56 190 ALA A CA 1
ATOM 1536 C C . ALA A 1 190 ? -6.362 -1.969 12.444 1.00 94.56 190 ALA A C 1
ATOM 1538 O O . ALA A 1 190 ? -5.613 -1.214 13.071 1.00 94.56 190 ALA A O 1
ATOM 1539 N N . ALA A 1 191 ? -5.928 -2.700 11.413 1.00 97.44 191 ALA A N 1
ATOM 1540 C CA . ALA A 1 191 ? -4.558 -2.661 10.918 1.00 97.44 191 ALA A CA 1
ATOM 1541 C C . ALA A 1 191 ? -4.479 -2.875 9.402 1.00 97.44 191 ALA A C 1
ATOM 1543 O O . ALA A 1 191 ? -5.239 -3.657 8.827 1.00 97.44 191 ALA A O 1
ATOM 1544 N N . VAL A 1 192 ? -3.506 -2.220 8.762 1.00 98.44 192 VAL A N 1
ATOM 1545 C CA . VAL A 1 192 ? -3.245 -2.357 7.324 1.00 98.44 192 VAL A CA 1
ATOM 1546 C C . VAL A 1 192 ? -1.808 -2.753 7.026 1.00 98.44 192 VAL A C 1
ATOM 1548 O O . VAL A 1 192 ? -0.858 -2.158 7.525 1.00 98.44 192 VAL A O 1
ATOM 1551 N N . ILE A 1 193 ? -1.628 -3.724 6.142 1.00 98.88 193 ILE A N 1
ATOM 1552 C CA . ILE A 1 193 ? -0.338 -4.047 5.543 1.00 98.88 193 ILE A CA 1
ATOM 1553 C C . ILE A 1 193 ? -0.117 -3.138 4.334 1.00 98.88 193 ILE A C 1
ATOM 1555 O O . ILE A 1 193 ? -1.013 -2.979 3.502 1.00 98.88 193 ILE A O 1
ATOM 1559 N N . THR A 1 194 ? 1.080 -2.564 4.214 1.00 98.50 194 THR A N 1
ATOM 1560 C CA . THR A 1 194 ? 1.477 -1.719 3.083 1.00 98.50 194 THR A CA 1
ATOM 1561 C C . THR A 1 194 ? 2.731 -2.255 2.388 1.00 98.50 194 THR A C 1
ATOM 1563 O O . THR A 1 194 ? 3.551 -2.961 2.974 1.00 98.50 194 THR A O 1
ATOM 1566 N N . GLY A 1 195 ? 2.898 -1.899 1.112 1.00 98.19 195 GLY A N 1
ATOM 1567 C CA . GLY A 1 195 ? 4.071 -2.251 0.306 1.00 98.19 195 GLY A CA 1
ATOM 1568 C C . GLY A 1 195 ? 5.212 -1.225 0.352 1.00 98.19 195 GLY A C 1
ATOM 1569 O O . GLY A 1 195 ? 5.920 -1.082 -0.646 1.00 98.19 195 GLY A O 1
ATOM 1570 N N . ARG A 1 196 ? 5.356 -0.445 1.433 1.00 98.12 196 ARG A N 1
ATOM 1571 C CA . ARG A 1 196 ? 6.436 0.551 1.579 1.00 98.12 196 ARG A CA 1
ATOM 1572 C C . ARG A 1 196 ? 7.747 -0.129 1.997 1.00 98.12 196 ARG A C 1
ATOM 1574 O O . ARG A 1 196 ? 7.734 -1.022 2.842 1.00 98.12 196 ARG A O 1
ATOM 1581 N N . ARG A 1 197 ? 8.876 0.307 1.421 1.00 98.00 197 ARG A N 1
ATOM 1582 C CA . ARG A 1 197 ? 10.234 -0.178 1.748 1.00 98.00 197 ARG A CA 1
ATOM 1583 C C . ARG A 1 197 ? 11.211 0.979 1.927 1.00 98.00 197 ARG A C 1
ATOM 1585 O O . ARG A 1 197 ? 11.049 2.008 1.282 1.00 98.00 197 ARG A O 1
ATOM 1592 N N . ARG A 1 198 ? 12.255 0.799 2.739 1.00 97.44 198 ARG A N 1
ATOM 1593 C CA . ARG A 1 198 ? 13.286 1.824 2.974 1.00 97.44 198 ARG A CA 1
ATOM 1594 C C . ARG A 1 198 ? 14.098 2.151 1.727 1.00 97.44 198 ARG A C 1
ATOM 1596 O O . ARG A 1 198 ? 14.393 3.315 1.472 1.00 97.44 198 ARG A O 1
ATOM 1603 N N . SER A 1 199 ? 14.372 1.144 0.894 1.00 95.62 199 SER A N 1
ATOM 1604 C CA . SER A 1 199 ? 15.119 1.307 -0.363 1.00 95.62 199 SER A CA 1
ATOM 1605 C C . SER A 1 199 ? 14.436 2.229 -1.379 1.00 95.62 199 SER A C 1
ATOM 1607 O O . SER A 1 199 ? 15.050 2.586 -2.375 1.00 95.62 199 SER A O 1
ATOM 1609 N N . GLN A 1 200 ? 13.172 2.592 -1.146 1.00 93.81 200 GLN A N 1
ATOM 1610 C CA . GLN A 1 200 ? 12.405 3.537 -1.955 1.00 93.81 200 GLN A CA 1
ATOM 1611 C C . GLN A 1 200 ? 12.679 5.012 -1.599 1.00 93.81 200 GLN A C 1
ATOM 1613 O O . GLN A 1 200 ? 12.096 5.890 -2.230 1.00 93.81 200 GLN A O 1
ATOM 1618 N N . LYS A 1 201 ? 13.545 5.267 -0.602 1.00 90.62 201 LYS A N 1
ATOM 1619 C CA . LYS A 1 201 ? 14.080 6.582 -0.201 1.00 90.62 201 LYS A CA 1
ATOM 1620 C C . LYS A 1 201 ? 13.006 7.627 0.153 1.00 90.62 201 LYS A C 1
ATOM 1622 O O . LYS A 1 201 ? 11.860 7.287 0.450 1.00 90.62 201 LYS A O 1
ATOM 1627 N N . GLY A 1 202 ? 13.406 8.901 0.225 1.00 89.31 202 GLY A N 1
ATOM 1628 C CA . GLY A 1 202 ? 12.563 10.013 0.673 1.00 89.31 202 GLY A CA 1
ATOM 1629 C C . GLY A 1 202 ? 12.008 9.764 2.075 1.00 89.31 202 GLY A C 1
ATOM 1630 O O . GLY A 1 202 ? 12.695 9.215 2.937 1.00 89.31 202 GLY A O 1
ATOM 1631 N N . ASP A 1 203 ? 10.726 10.060 2.263 1.00 89.44 203 ASP A N 1
ATOM 1632 C CA . ASP A 1 203 ? 9.990 9.839 3.516 1.00 89.44 203 ASP A CA 1
ATOM 1633 C C . ASP A 1 203 ? 9.952 8.358 3.941 1.00 89.44 203 ASP A C 1
ATOM 1635 O O . ASP A 1 203 ? 9.549 8.034 5.060 1.00 89.44 203 ASP A O 1
ATOM 1639 N N . ARG A 1 204 ? 10.350 7.434 3.051 1.00 95.00 204 ARG A N 1
ATOM 1640 C CA . ARG A 1 204 ? 10.386 5.997 3.330 1.00 95.00 204 ARG A CA 1
ATOM 1641 C C . ARG A 1 204 ? 11.703 5.523 3.932 1.00 95.00 204 ARG A C 1
ATOM 1643 O O . ARG A 1 204 ? 11.726 4.415 4.452 1.00 95.00 204 ARG A O 1
ATOM 1650 N N . ALA A 1 205 ? 12.776 6.317 3.886 1.00 94.81 205 ALA A N 1
ATOM 1651 C CA . ALA A 1 205 ? 14.129 5.866 4.232 1.00 94.81 205 ALA A CA 1
ATOM 1652 C C . ALA A 1 205 ? 14.234 5.240 5.637 1.00 94.81 205 ALA A C 1
ATOM 1654 O O . ALA A 1 205 ? 14.928 4.242 5.817 1.00 94.81 205 ALA A O 1
ATOM 1655 N N . GLU A 1 206 ? 13.465 5.757 6.601 1.00 95.12 206 GLU A N 1
ATOM 1656 C CA . GLU A 1 206 ? 13.473 5.295 7.994 1.00 95.12 206 GLU A CA 1
ATOM 1657 C C . GLU A 1 206 ? 12.166 4.638 8.450 1.00 95.12 206 GLU A C 1
ATOM 1659 O O . GLU A 1 206 ? 11.909 4.525 9.650 1.00 95.12 206 GLU A O 1
ATOM 1664 N N . ILE A 1 207 ? 11.330 4.157 7.521 1.00 96.50 207 ILE A N 1
ATOM 1665 C CA . ILE A 1 207 ? 10.051 3.552 7.916 1.00 96.50 207 ILE A CA 1
ATOM 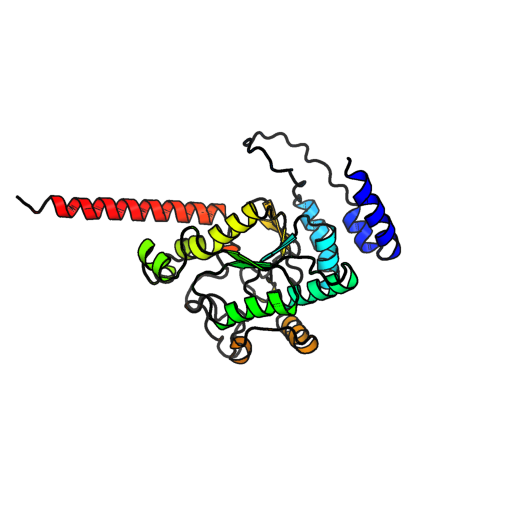1666 C C . ILE A 1 207 ? 10.271 2.344 8.843 1.00 96.50 207 ILE A C 1
ATOM 1668 O O . ILE A 1 207 ? 11.129 1.487 8.573 1.00 96.50 207 ILE A O 1
ATOM 1672 N N . PRO A 1 208 ? 9.526 2.258 9.956 1.00 97.69 208 PRO A N 1
ATOM 1673 C CA . PRO A 1 208 ? 9.547 1.093 10.826 1.00 97.69 208 PRO A CA 1
ATOM 1674 C C . PRO A 1 208 ? 8.724 -0.052 10.215 1.00 97.69 208 PRO A C 1
ATOM 1676 O O . PRO A 1 208 ? 7.957 0.142 9.269 1.00 97.69 208 PRO A O 1
ATOM 1679 N N . ILE A 1 209 ? 8.855 -1.254 10.779 1.00 98.38 209 ILE A N 1
ATOM 1680 C CA . ILE A 1 209 ? 8.012 -2.401 10.413 1.00 98.38 209 ILE A CA 1
ATOM 1681 C C . ILE A 1 209 ? 6.577 -2.172 10.893 1.00 98.38 209 ILE A C 1
ATOM 1683 O O . ILE A 1 209 ? 5.651 -2.497 10.164 1.00 98.38 209 ILE A O 1
ATOM 1687 N N . VAL A 1 210 ? 6.385 -1.596 12.080 1.00 98.25 210 VAL A N 1
ATOM 1688 C CA . VAL A 1 210 ? 5.073 -1.227 12.631 1.00 98.25 210 VAL A CA 1
ATOM 1689 C C . VAL A 1 210 ? 5.063 0.261 12.959 1.00 98.25 210 VAL A C 1
ATOM 1691 O O . VAL A 1 210 ? 5.906 0.735 13.722 1.00 98.25 210 VAL A O 1
ATOM 1694 N N . GLU A 1 211 ? 4.095 0.986 12.411 1.00 95.88 211 GLU A N 1
ATOM 1695 C CA . GLU A 1 211 ? 3.804 2.389 12.726 1.00 95.88 211 GLU A CA 1
ATOM 1696 C C . GLU A 1 211 ? 2.327 2.556 13.104 1.00 95.88 211 GLU A C 1
ATOM 1698 O O . GLU A 1 211 ? 1.481 1.742 12.736 1.00 95.88 211 GLU A O 1
ATOM 1703 N N . VAL A 1 212 ? 2.017 3.625 13.832 1.00 95.00 212 VAL A N 1
ATOM 1704 C CA . VAL A 1 212 ? 0.644 4.070 14.087 1.00 95.00 212 VAL A CA 1
ATOM 1705 C C . VAL A 1 212 ? 0.535 5.486 13.549 1.00 95.00 212 VAL A C 1
ATOM 1707 O O . VAL A 1 212 ? 1.345 6.339 13.909 1.00 95.00 212 VAL A O 1
ATOM 1710 N N . ASP A 1 213 ? -0.416 5.731 12.649 1.00 91.25 213 ASP A N 1
ATOM 1711 C CA . ASP A 1 213 ? -0.613 7.079 12.111 1.00 91.25 213 ASP A CA 1
ATOM 1712 C C . ASP A 1 213 ? -1.438 7.965 13.057 1.00 91.25 213 ASP A C 1
ATOM 1714 O O . ASP A 1 213 ? -1.994 7.492 14.047 1.00 91.25 213 ASP A O 1
ATOM 1718 N N . GLY A 1 214 ? -1.551 9.261 12.745 1.00 88.81 214 GLY A N 1
ATOM 1719 C CA . GLY A 1 214 ? -2.264 10.222 13.597 1.00 88.81 214 GLY A CA 1
ATOM 1720 C C . GLY A 1 214 ? -3.726 9.861 13.894 1.00 88.81 214 GLY A C 1
ATOM 1721 O O . GLY A 1 214 ? -4.286 10.355 14.862 1.00 88.81 214 GLY A O 1
ATOM 1722 N N . THR A 1 215 ? -4.350 8.976 13.108 1.00 89.06 215 THR A N 1
ATOM 1723 C CA . THR A 1 215 ? -5.730 8.510 13.338 1.00 89.06 215 THR A CA 1
ATOM 1724 C C . THR A 1 215 ? -5.829 7.285 14.249 1.00 89.06 215 THR A C 1
ATOM 1726 O O . THR A 1 215 ? -6.932 6.793 14.489 1.00 89.06 215 THR A O 1
ATOM 1729 N N . GLY A 1 216 ? -4.691 6.760 14.710 1.00 90.75 216 GLY A N 1
ATOM 1730 C CA . GLY A 1 216 ? -4.607 5.512 15.463 1.00 90.75 216 GLY A CA 1
ATOM 1731 C C . GLY A 1 216 ? -4.560 4.253 14.591 1.00 90.75 216 GLY A C 1
ATOM 1732 O O . GLY A 1 216 ? -4.587 3.152 15.131 1.00 90.75 216 GLY A O 1
ATOM 1733 N N . MET A 1 217 ? -4.483 4.377 13.259 1.00 94.62 217 MET A N 1
ATOM 1734 C CA . MET A 1 217 ? -4.400 3.218 12.362 1.00 94.62 217 MET A CA 1
ATOM 1735 C C . MET A 1 217 ? -3.016 2.574 12.446 1.00 94.62 217 MET A C 1
ATOM 1737 O O . MET A 1 217 ? -2.011 3.234 12.165 1.00 94.62 217 MET A O 1
ATOM 1741 N N . VAL A 1 218 ? -2.973 1.277 12.755 1.00 96.94 218 VAL A N 1
ATOM 1742 C CA . VAL A 1 218 ? -1.741 0.480 12.729 1.00 96.94 218 VAL A CA 1
ATOM 1743 C C . VAL A 1 218 ? -1.379 0.163 11.280 1.00 96.94 218 VAL A C 1
ATOM 1745 O O . VAL A 1 218 ? -2.199 -0.368 10.531 1.00 96.94 218 VAL A O 1
ATOM 1748 N N . LYS A 1 219 ? -0.143 0.454 10.870 1.00 97.88 219 LYS A N 1
ATOM 1749 C CA . LYS A 1 219 ? 0.388 0.084 9.554 1.00 97.88 219 LYS A CA 1
ATOM 1750 C C . LYS A 1 219 ? 1.575 -0.856 9.708 1.00 97.88 219 LYS A C 1
ATOM 1752 O O . LYS A 1 219 ? 2.485 -0.596 10.494 1.00 97.88 219 LYS A O 1
ATOM 1757 N N . LEU A 1 220 ? 1.563 -1.933 8.931 1.00 98.62 220 LEU A N 1
ATOM 1758 C CA . LEU A 1 220 ? 2.622 -2.929 8.858 1.00 98.62 220 LEU A CA 1
ATOM 1759 C C . LEU A 1 220 ? 3.371 -2.810 7.525 1.00 98.62 220 LEU A C 1
ATOM 1761 O O . LEU A 1 220 ? 2.769 -2.906 6.458 1.00 98.62 220 LEU A O 1
ATOM 1765 N N . ASN A 1 221 ? 4.692 -2.691 7.587 1.00 98.69 221 ASN A N 1
ATOM 1766 C CA . ASN A 1 221 ? 5.614 -2.669 6.454 1.00 98.69 221 ASN A CA 1
ATOM 1767 C C . ASN A 1 221 ? 6.518 -3.920 6.531 1.00 98.69 221 ASN A C 1
ATOM 1769 O O . ASN A 1 221 ? 7.687 -3.825 6.910 1.00 98.69 221 ASN A O 1
ATOM 1773 N N . PRO A 1 222 ? 6.006 -5.126 6.211 1.00 98.69 222 PRO A N 1
ATOM 1774 C CA . PRO A 1 222 ? 6.713 -6.390 6.464 1.00 98.69 222 PRO A CA 1
ATOM 1775 C C . PRO A 1 222 ? 7.968 -6.558 5.596 1.00 98.69 222 PRO A C 1
ATOM 1777 O O . PRO A 1 222 ? 8.843 -7.361 5.907 1.00 98.69 222 PRO A O 1
ATOM 1780 N N . LEU A 1 223 ? 8.058 -5.784 4.511 1.00 98.69 223 LEU A N 1
ATOM 1781 C CA . LEU A 1 223 ? 9.190 -5.732 3.591 1.00 98.69 223 LEU A CA 1
ATOM 1782 C C . LEU A 1 223 ? 10.000 -4.435 3.738 1.00 98.69 223 LEU A C 1
ATOM 1784 O O . LEU A 1 223 ? 10.716 -4.065 2.812 1.00 98.69 223 LEU A O 1
ATOM 1788 N N . ALA A 1 224 ? 9.918 -3.748 4.888 1.00 98.44 224 ALA A N 1
ATOM 1789 C CA . ALA A 1 224 ? 10.619 -2.482 5.129 1.00 98.44 224 ALA A CA 1
ATOM 1790 C C . ALA A 1 224 ? 12.123 -2.552 4.802 1.00 98.44 224 ALA A C 1
ATOM 1792 O O . ALA A 1 224 ? 12.667 -1.607 4.236 1.00 98.44 224 ALA A O 1
ATOM 1793 N N . TYR A 1 225 ? 12.772 -3.679 5.112 1.00 97.88 225 TYR A N 1
ATOM 1794 C CA . TYR A 1 225 ? 14.208 -3.899 4.912 1.00 97.88 225 TYR A CA 1
ATOM 1795 C C . TYR A 1 225 ? 14.570 -4.596 3.595 1.00 97.88 225 TYR A C 1
ATOM 1797 O O . TYR A 1 225 ? 15.748 -4.844 3.361 1.00 97.88 225 TYR A O 1
ATOM 1805 N N . TRP A 1 226 ? 13.594 -4.929 2.744 1.00 98.31 226 TRP A N 1
ATOM 1806 C CA . TRP A 1 226 ? 13.898 -5.500 1.434 1.00 98.31 226 TRP A CA 1
ATOM 1807 C C . TRP A 1 226 ? 14.256 -4.417 0.423 1.00 98.31 226 TRP A C 1
ATOM 1809 O O . TRP A 1 226 ? 13.533 -3.426 0.279 1.00 98.31 226 TRP A O 1
ATOM 1819 N N . ASP A 1 227 ? 15.321 -4.638 -0.339 1.00 97.06 227 ASP A N 1
ATOM 1820 C CA . ASP A 1 227 ? 15.618 -3.836 -1.520 1.00 97.06 227 ASP A CA 1
ATOM 1821 C C . ASP A 1 227 ? 14.759 -4.257 -2.733 1.00 97.06 227 ASP A C 1
ATOM 1823 O O . ASP A 1 227 ? 13.897 -5.141 -2.659 1.00 97.06 227 ASP A O 1
ATOM 1827 N N . PHE A 1 228 ? 14.930 -3.563 -3.861 1.00 95.44 228 PHE A N 1
ATOM 1828 C CA . PHE A 1 228 ? 14.205 -3.886 -5.094 1.00 95.44 228 PHE A CA 1
ATOM 1829 C C . PHE A 1 228 ? 14.599 -5.252 -5.664 1.00 95.44 228 PHE A C 1
ATOM 1831 O O . PHE A 1 228 ? 13.739 -5.986 -6.153 1.00 95.44 228 PHE A O 1
ATOM 1838 N N . GLN A 1 229 ? 15.880 -5.616 -5.588 1.00 96.06 229 GLN A N 1
ATOM 1839 C CA . GLN A 1 229 ? 16.389 -6.861 -6.150 1.00 96.06 229 GLN A CA 1
ATOM 1840 C C . GLN A 1 229 ? 15.815 -8.075 -5.414 1.00 96.06 229 GLN A C 1
ATOM 1842 O O . GLN A 1 229 ? 15.434 -9.049 -6.062 1.00 96.06 229 GLN A O 1
ATOM 1847 N N . GLN A 1 230 ? 15.678 -8.014 -4.090 1.00 98.44 230 GLN A N 1
ATOM 1848 C CA . GLN A 1 230 ? 15.041 -9.051 -3.277 1.00 98.44 230 GLN A CA 1
ATOM 1849 C C . GLN A 1 230 ? 13.560 -9.220 -3.640 1.00 98.44 230 GLN A C 1
ATOM 1851 O O . GLN A 1 230 ? 13.107 -10.346 -3.855 1.00 98.44 230 GLN A O 1
ATOM 1856 N N . VAL A 1 231 ? 12.819 -8.112 -3.790 1.00 98.50 231 VAL A N 1
ATOM 1857 C CA . VAL A 1 231 ? 11.419 -8.136 -4.255 1.00 98.50 231 VAL A CA 1
ATOM 1858 C C . VAL A 1 231 ? 11.317 -8.780 -5.638 1.00 98.50 231 VAL A C 1
ATOM 1860 O O . VAL A 1 231 ? 10.512 -9.690 -5.838 1.00 98.50 231 VAL A O 1
ATOM 1863 N N . TRP A 1 232 ? 12.145 -8.343 -6.587 1.00 97.12 232 TRP A N 1
ATOM 1864 C CA . TRP A 1 232 ? 12.117 -8.850 -7.957 1.00 97.12 232 TRP A CA 1
ATOM 1865 C C . TRP A 1 232 ? 12.507 -10.328 -8.044 1.00 97.12 232 TRP A C 1
ATOM 1867 O O . TRP A 1 232 ? 11.828 -11.120 -8.700 1.00 97.12 232 TRP A O 1
ATOM 1877 N N . THR A 1 233 ? 13.546 -10.726 -7.309 1.00 98.44 233 THR A N 1
ATOM 1878 C CA . THR A 1 233 ? 13.986 -12.123 -7.203 1.00 98.44 233 THR A CA 1
ATOM 1879 C C . THR A 1 233 ? 12.860 -13.001 -6.672 1.00 98.44 233 THR A C 1
ATOM 1881 O O . THR A 1 233 ? 12.589 -14.055 -7.246 1.00 98.44 233 THR A O 1
ATOM 1884 N N . TYR A 1 234 ? 12.150 -12.557 -5.629 1.00 98.75 234 TYR A N 1
ATOM 1885 C CA . TYR A 1 234 ? 11.015 -13.303 -5.094 1.00 98.75 234 TYR A CA 1
ATOM 1886 C C . TYR A 1 234 ? 9.903 -13.472 -6.132 1.00 98.75 234 TYR A C 1
ATOM 1888 O O . TYR A 1 234 ? 9.402 -14.585 -6.299 1.00 98.75 234 TYR A O 1
ATOM 1896 N N . ILE A 1 235 ? 9.528 -12.400 -6.838 1.00 98.62 235 ILE A N 1
ATOM 1897 C CA . ILE A 1 235 ? 8.478 -12.447 -7.867 1.00 98.62 235 ILE A CA 1
ATOM 1898 C C . ILE A 1 235 ? 8.811 -13.481 -8.937 1.00 98.62 235 ILE A C 1
ATOM 1900 O O . ILE A 1 235 ? 7.978 -14.331 -9.251 1.00 98.62 235 ILE A O 1
ATOM 1904 N N . ARG A 1 236 ? 10.046 -13.453 -9.448 1.00 98.19 236 ARG A N 1
ATOM 1905 C CA . ARG A 1 236 ? 10.511 -14.382 -10.483 1.00 98.19 236 ARG A CA 1
ATOM 1906 C C . ARG A 1 236 ? 10.560 -15.821 -9.977 1.00 98.19 236 ARG A C 1
ATOM 1908 O O . ARG A 1 236 ? 10.049 -16.712 -10.651 1.00 98.19 236 ARG A O 1
ATOM 1915 N N . ALA A 1 237 ? 11.122 -16.044 -8.789 1.00 98.50 237 ALA A N 1
ATOM 1916 C CA . ALA A 1 237 ? 11.262 -17.378 -8.207 1.00 98.50 237 ALA A CA 1
ATOM 1917 C C . ALA A 1 237 ? 9.906 -18.036 -7.904 1.00 98.50 237 ALA A C 1
ATOM 1919 O O . ALA A 1 237 ? 9.756 -19.244 -8.060 1.00 98.50 237 ALA A O 1
ATOM 1920 N N . ASN A 1 238 ? 8.912 -17.241 -7.504 1.00 98.50 238 ASN A N 1
ATOM 1921 C CA . ASN A 1 238 ? 7.599 -17.734 -7.086 1.00 98.50 238 ASN A CA 1
ATOM 1922 C C . ASN A 1 238 ? 6.513 -17.576 -8.157 1.00 98.50 238 ASN A C 1
ATOM 1924 O O . ASN A 1 238 ? 5.366 -17.918 -7.899 1.00 98.50 238 ASN A O 1
ATOM 1928 N N . LYS A 1 239 ? 6.865 -17.078 -9.352 1.00 97.94 239 LYS A N 1
ATOM 1929 C CA . LYS A 1 239 ? 5.932 -16.827 -10.465 1.00 97.94 239 LYS A CA 1
ATOM 1930 C C . LYS A 1 239 ? 4.726 -15.972 -10.049 1.00 97.94 239 LYS A C 1
ATOM 1932 O O . LYS A 1 239 ? 3.616 -16.168 -10.540 1.00 97.94 239 LYS A O 1
ATOM 1937 N N . VAL A 1 240 ? 4.960 -15.015 -9.151 1.00 98.50 240 VAL A N 1
ATOM 1938 C CA . VAL A 1 240 ? 3.929 -14.099 -8.650 1.00 98.50 240 VAL A CA 1
ATOM 1939 C C . VAL A 1 240 ? 3.427 -13.256 -9.824 1.00 98.50 240 VAL A C 1
ATOM 1941 O O . VAL A 1 240 ? 4.258 -12.662 -10.515 1.00 98.50 240 VAL A O 1
ATOM 1944 N N . PRO A 1 241 ? 2.107 -13.157 -10.074 1.00 98.12 241 PRO A N 1
ATOM 1945 C CA . PRO A 1 241 ? 1.591 -12.223 -11.064 1.00 98.12 241 PRO A CA 1
ATOM 1946 C C . PRO A 1 241 ? 2.059 -10.795 -10.753 1.00 98.12 241 PRO A C 1
ATOM 1948 O O . PRO A 1 241 ? 2.032 -10.364 -9.603 1.00 98.12 241 PRO A O 1
ATOM 1951 N N . TYR A 1 242 ? 2.487 -10.049 -11.766 1.00 98.12 242 TYR A N 1
ATOM 1952 C CA . TYR A 1 242 ? 2.910 -8.657 -11.622 1.00 98.12 242 TYR A CA 1
ATOM 1953 C C . TYR A 1 242 ? 2.425 -7.824 -12.810 1.00 98.12 242 TYR A C 1
ATOM 1955 O O . TYR A 1 242 ? 1.885 -8.362 -13.778 1.00 98.12 242 TYR A O 1
ATOM 1963 N N . ASN A 1 243 ? 2.565 -6.502 -12.708 1.00 97.75 243 ASN A N 1
ATOM 1964 C CA . ASN A 1 243 ? 2.065 -5.572 -13.716 1.00 97.75 243 ASN A CA 1
ATOM 1965 C C . ASN A 1 243 ? 2.952 -5.624 -14.969 1.00 97.75 243 ASN A C 1
ATOM 1967 O O . ASN A 1 243 ? 4.163 -5.448 -14.859 1.00 97.75 243 ASN A O 1
ATOM 1971 N N . ALA A 1 244 ? 2.359 -5.831 -16.147 1.00 95.69 244 ALA A N 1
ATOM 1972 C CA . ALA A 1 244 ? 3.096 -5.964 -17.406 1.00 95.69 244 ALA A CA 1
ATOM 1973 C C . ALA A 1 244 ? 3.939 -4.722 -17.757 1.00 95.69 244 ALA A C 1
ATOM 1975 O O . ALA A 1 244 ? 4.965 -4.841 -18.423 1.00 95.69 244 ALA A O 1
ATOM 1976 N N . LEU A 1 245 ? 3.571 -3.539 -17.250 1.00 95.69 245 LEU A N 1
ATOM 1977 C CA . LEU A 1 245 ? 4.358 -2.314 -17.424 1.00 95.69 245 LEU A CA 1
ATOM 1978 C C . LEU A 1 245 ? 5.756 -2.409 -16.790 1.00 95.69 245 LEU A C 1
ATOM 1980 O O . LEU A 1 245 ? 6.669 -1.700 -17.206 1.00 95.69 245 LEU A O 1
ATOM 1984 N N . VAL A 1 246 ? 5.972 -3.302 -15.818 1.00 94.44 246 VAL A N 1
ATOM 1985 C CA . VAL A 1 246 ? 7.308 -3.511 -15.235 1.00 94.44 246 VAL A CA 1
ATOM 1986 C C . VAL A 1 246 ? 8.306 -4.000 -16.286 1.00 94.44 246 VAL A C 1
ATOM 1988 O O . VAL A 1 246 ? 9.448 -3.543 -16.284 1.00 94.44 246 VAL A O 1
ATOM 1991 N N . ASP A 1 247 ? 7.873 -4.839 -17.231 1.00 93.38 247 ASP A N 1
ATOM 1992 C CA . ASP A 1 247 ? 8.723 -5.314 -18.333 1.00 93.38 247 ASP A CA 1
ATOM 1993 C C . ASP A 1 247 ? 9.031 -4.201 -19.353 1.00 93.38 247 ASP A C 1
ATOM 1995 O O . ASP A 1 247 ? 9.997 -4.290 -20.105 1.00 93.38 247 ASP A O 1
ATOM 1999 N N . GLN A 1 248 ? 8.254 -3.114 -19.329 1.00 91.81 248 GLN A N 1
ATOM 2000 C CA . GLN A 1 248 ? 8.487 -1.888 -20.101 1.00 91.81 248 GLN A CA 1
ATOM 2001 C C . GLN A 1 248 ? 9.326 -0.856 -19.322 1.00 91.81 248 GLN A C 1
ATOM 2003 O O . GLN A 1 248 ? 9.468 0.289 -19.742 1.00 91.81 248 GLN A O 1
ATOM 2008 N N . GLY A 1 249 ? 9.873 -1.242 -18.165 1.00 89.56 249 GLY A N 1
ATOM 2009 C CA . GLY A 1 249 ? 10.754 -0.415 -17.342 1.00 89.56 249 GLY A CA 1
ATOM 2010 C C . GLY A 1 249 ? 10.072 0.292 -16.170 1.00 89.56 249 GLY A C 1
ATOM 2011 O O . GLY A 1 249 ? 10.771 0.857 -15.329 1.00 89.56 249 GLY A O 1
ATOM 2012 N N . TYR A 1 250 ? 8.742 0.243 -16.033 1.00 92.44 250 TYR A N 1
ATOM 2013 C CA . TYR A 1 250 ? 8.028 0.938 -14.956 1.00 92.44 250 TYR A CA 1
ATOM 2014 C C . TYR A 1 250 ? 8.253 0.280 -13.584 1.00 92.44 250 TYR A C 1
ATOM 2016 O O . TYR A 1 250 ? 7.523 -0.618 -13.175 1.00 92.44 250 TYR A O 1
ATOM 2024 N N . LYS A 1 251 ? 9.234 0.763 -12.814 1.00 89.88 251 LYS A N 1
ATOM 2025 C CA . LYS A 1 251 ? 9.568 0.210 -11.482 1.00 89.88 251 LYS A CA 1
ATOM 2026 C C . LYS A 1 251 ? 8.579 0.593 -10.368 1.00 89.88 251 LYS A C 1
ATOM 2028 O O . LYS A 1 251 ? 8.479 -0.114 -9.367 1.00 89.88 251 LYS A O 1
ATOM 2033 N N . SER A 1 252 ? 7.837 1.690 -10.531 1.00 92.62 252 SER A N 1
ATOM 2034 C CA . SER A 1 252 ? 6.853 2.192 -9.563 1.00 92.62 252 SER A CA 1
ATOM 2035 C C . SER A 1 252 ? 5.637 2.746 -10.298 1.00 92.62 252 SER A C 1
ATOM 2037 O O . SER A 1 252 ? 5.748 3.744 -11.000 1.00 92.62 252 SER A O 1
ATOM 2039 N N . ILE A 1 253 ? 4.473 2.116 -10.124 1.00 95.31 253 ILE A N 1
ATOM 2040 C CA . ILE A 1 253 ? 3.265 2.385 -10.920 1.00 95.31 253 ILE A CA 1
ATOM 2041 C C . ILE A 1 253 ? 2.169 2.993 -10.038 1.00 95.31 253 ILE A C 1
ATOM 2043 O O . ILE A 1 253 ? 1.992 2.614 -8.878 1.00 95.31 253 ILE A O 1
ATOM 2047 N N . GLY A 1 254 ? 1.470 4.004 -10.546 1.00 94.69 254 GLY A N 1
ATOM 2048 C CA . GLY A 1 254 ? 0.277 4.585 -9.931 1.00 94.69 254 GLY A CA 1
ATOM 2049 C C . GLY A 1 254 ? -0.648 5.130 -11.008 1.00 94.69 254 GLY A C 1
ATOM 2050 O O . GLY A 1 254 ? -0.832 4.472 -12.026 1.00 94.69 254 GLY A O 1
ATOM 2051 N N . ASP A 1 255 ? -1.188 6.330 -10.797 1.00 96.69 255 ASP A N 1
ATOM 2052 C CA . ASP A 1 255 ? -2.023 6.989 -11.803 1.00 96.69 255 ASP A CA 1
ATOM 2053 C C . ASP A 1 255 ? -1.212 7.295 -13.076 1.00 96.69 255 ASP A C 1
ATOM 2055 O O . ASP A 1 255 ? -0.033 7.672 -12.983 1.00 96.69 255 ASP A O 1
ATOM 2059 N N . TRP A 1 256 ? -1.829 7.146 -14.252 1.00 95.75 256 TRP A N 1
ATOM 2060 C CA . TRP A 1 256 ? -1.141 7.227 -15.548 1.00 95.75 256 TRP A CA 1
ATOM 2061 C C . TRP A 1 256 ? -0.506 8.597 -15.806 1.00 95.75 256 TRP A C 1
ATOM 2063 O O . TRP A 1 256 ? 0.612 8.676 -16.307 1.00 95.75 256 TRP A O 1
ATOM 2073 N N . HIS A 1 257 ? -1.150 9.678 -15.364 1.00 93.50 257 HIS A N 1
ATOM 2074 C CA . HIS A 1 257 ? -0.672 11.054 -15.547 1.00 93.50 257 HIS A CA 1
ATOM 2075 C C . HIS A 1 257 ? 0.501 11.427 -14.626 1.00 93.50 257 HIS A C 1
ATOM 2077 O O . HIS A 1 257 ? 1.071 12.511 -14.735 1.00 93.50 257 HIS A O 1
ATOM 2083 N N . SER A 1 258 ? 0.859 10.578 -13.659 1.00 90.31 258 SER A N 1
ATOM 2084 C CA . SER A 1 258 ? 1.925 10.856 -12.680 1.00 90.31 258 SER A CA 1
ATOM 2085 C C . SER A 1 258 ? 2.877 9.677 -12.493 1.00 90.31 258 SER A C 1
ATOM 2087 O O . SER A 1 258 ? 3.472 9.503 -11.421 1.00 90.31 258 SER A O 1
ATOM 2089 N N . THR A 1 259 ? 3.004 8.874 -13.548 1.00 91.38 259 THR A N 1
ATOM 2090 C CA . THR A 1 259 ? 3.888 7.719 -13.624 1.00 91.38 259 THR A CA 1
ATOM 2091 C C . THR A 1 259 ? 4.619 7.737 -14.963 1.00 91.38 259 THR A C 1
ATOM 2093 O O . THR A 1 259 ? 3.997 7.628 -16.016 1.00 91.38 259 THR A O 1
ATOM 2096 N N . LYS A 1 260 ? 5.946 7.819 -14.925 1.00 87.19 260 LYS A N 1
ATOM 2097 C CA . LYS A 1 260 ? 6.824 7.659 -16.087 1.00 87.19 260 LYS A CA 1
ATOM 2098 C C . LYS A 1 260 ? 7.721 6.438 -15.905 1.00 87.19 260 LYS A C 1
ATOM 2100 O O . LYS A 1 260 ? 7.967 6.005 -14.775 1.00 87.19 260 LYS A O 1
ATOM 2105 N N . ALA A 1 261 ? 8.223 5.898 -17.011 1.00 82.38 261 ALA A N 1
ATOM 2106 C CA . ALA A 1 261 ? 9.336 4.967 -16.941 1.00 82.38 261 ALA A CA 1
ATOM 2107 C C . ALA A 1 261 ? 10.572 5.721 -16.395 1.00 82.38 261 ALA A C 1
ATOM 2109 O O . ALA A 1 261 ? 10.836 6.840 -16.841 1.00 82.38 261 ALA A O 1
ATOM 2110 N N . PRO A 1 262 ? 11.294 5.165 -15.410 1.00 70.19 262 PRO A N 1
ATOM 2111 C CA . PRO A 1 262 ? 12.546 5.737 -14.930 1.00 70.19 262 PRO A CA 1
ATOM 2112 C C . PRO A 1 262 ? 13.586 5.782 -16.059 1.00 70.19 262 PRO A C 1
ATOM 2114 O O . PRO A 1 262 ? 13.625 4.879 -16.899 1.00 70.19 262 PRO A O 1
ATOM 2117 N N . VAL A 1 263 ? 14.44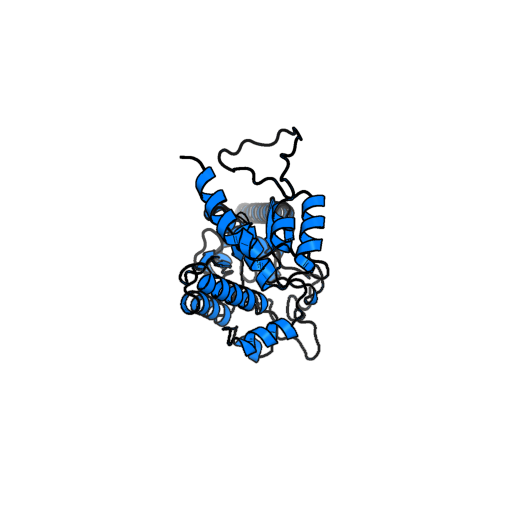9 6.801 -16.061 1.00 67.31 263 VAL A N 1
ATOM 2118 C CA . VAL A 1 263 ? 15.590 6.867 -16.982 1.00 67.31 263 VAL A CA 1
ATOM 2119 C C . VAL A 1 263 ? 16.717 5.980 -16.427 1.00 67.31 263 VAL A C 1
ATOM 2121 O O . VAL A 1 263 ? 16.777 5.676 -15.232 1.00 67.31 263 VAL A O 1
ATOM 2124 N N . ASN A 1 264 ? 17.557 5.435 -17.310 1.00 59.53 264 ASN A N 1
ATOM 2125 C CA . ASN A 1 264 ? 18.570 4.433 -16.960 1.00 59.53 264 ASN A CA 1
ATOM 2126 C C . ASN A 1 264 ? 19.424 4.849 -15.748 1.00 59.53 264 ASN A C 1
ATOM 2128 O O . ASN A 1 264 ? 20.089 5.877 -15.779 1.00 59.53 264 ASN A O 1
ATOM 2132 N N . GLY A 1 265 ? 19.455 3.999 -14.715 1.00 61.81 265 GLY A N 1
ATOM 2133 C CA . GLY A 1 265 ? 20.240 4.218 -13.492 1.00 61.81 265 GLY A CA 1
ATOM 2134 C C . GLY A 1 265 ? 19.486 4.901 -12.346 1.00 61.81 265 GLY A C 1
ATOM 2135 O O . GLY A 1 265 ? 19.994 4.907 -11.225 1.00 61.81 265 GLY A O 1
ATOM 2136 N N . ASP A 1 266 ? 18.268 5.392 -12.582 1.00 65.12 266 ASP A N 1
ATOM 2137 C CA . ASP A 1 266 ? 17.532 6.141 -11.569 1.00 65.12 266 ASP A CA 1
ATOM 2138 C C . ASP A 1 266 ? 16.899 5.267 -10.473 1.00 65.12 266 ASP A C 1
ATOM 2140 O O . ASP A 1 266 ? 16.632 4.064 -10.629 1.00 65.12 266 ASP A O 1
ATOM 2144 N N . ASP A 1 267 ? 16.627 5.932 -9.346 1.00 80.06 267 ASP A N 1
ATOM 2145 C CA . ASP A 1 267 ? 15.917 5.410 -8.182 1.00 80.06 267 ASP A CA 1
ATOM 2146 C C . ASP A 1 267 ? 14.594 4.712 -8.556 1.00 80.06 267 ASP A C 1
ATOM 2148 O O . ASP A 1 267 ? 13.913 5.123 -9.495 1.00 80.06 267 ASP A O 1
ATOM 2152 N N . GLU A 1 268 ? 14.186 3.683 -7.803 1.00 84.81 268 GLU A N 1
ATOM 2153 C CA . GLU A 1 268 ? 12.955 2.906 -8.054 1.00 84.81 268 GLU A CA 1
ATOM 2154 C C . GLU A 1 268 ? 11.710 3.784 -8.243 1.00 84.81 268 GLU A C 1
ATOM 2156 O O . GLU A 1 268 ? 10.808 3.426 -9.004 1.00 84.81 268 GLU A O 1
ATOM 2161 N N . ARG A 1 269 ? 11.644 4.926 -7.548 1.00 85.81 269 ARG A N 1
ATOM 2162 C CA . ARG A 1 269 ? 10.495 5.834 -7.583 1.00 85.81 269 ARG A CA 1
ATOM 2163 C C . ARG A 1 269 ? 10.732 7.112 -8.382 1.00 85.81 269 ARG A C 1
ATOM 2165 O O . ARG A 1 269 ? 9.836 7.945 -8.394 1.00 85.81 269 ARG A O 1
ATOM 2172 N N . SER A 1 270 ? 11.860 7.248 -9.072 1.00 83.25 270 SER A N 1
ATOM 2173 C CA . SER A 1 270 ? 12.211 8.439 -9.870 1.00 83.25 270 SER A CA 1
ATOM 2174 C C . SER A 1 270 ? 11.162 8.822 -10.919 1.00 83.25 270 SER A C 1
ATOM 2176 O O . SER A 1 270 ? 10.896 9.998 -11.127 1.00 83.25 270 SER A O 1
ATOM 2178 N N . GLY A 1 271 ? 10.488 7.841 -11.524 1.00 80.25 271 GLY A N 1
ATOM 2179 C CA . GLY A 1 271 ? 9.391 8.086 -12.467 1.00 80.25 271 GLY A CA 1
ATOM 2180 C C . GLY A 1 271 ? 8.097 8.617 -11.828 1.00 80.25 271 GLY A C 1
ATOM 2181 O O . GLY A 1 271 ? 7.117 8.859 -12.533 1.00 80.25 271 GLY A O 1
ATOM 2182 N N . ARG A 1 272 ? 8.042 8.768 -10.497 1.00 85.06 272 ARG A N 1
ATOM 2183 C CA . ARG A 1 272 ? 6.903 9.345 -9.771 1.00 85.06 272 ARG A CA 1
ATOM 2184 C C . ARG A 1 272 ? 7.172 10.817 -9.501 1.00 85.06 272 ARG A C 1
ATOM 2186 O O . ARG A 1 272 ? 8.196 11.154 -8.928 1.00 85.06 272 ARG A O 1
ATOM 2193 N N . TRP A 1 273 ? 6.198 11.660 -9.839 1.00 75.69 273 TRP A N 1
ATOM 2194 C CA . TRP A 1 273 ? 6.232 13.100 -9.544 1.00 75.69 273 TRP A CA 1
ATOM 2195 C C . TRP A 1 273 ? 7.455 13.831 -10.111 1.00 75.69 273 TRP A C 1
ATOM 2197 O O . TRP A 1 273 ? 7.917 14.805 -9.529 1.00 75.69 273 TRP A O 1
ATOM 2207 N N . ASP A 1 274 ? 7.945 13.368 -11.260 1.00 70.56 274 ASP A N 1
ATOM 2208 C CA . ASP A 1 274 ? 9.006 14.023 -12.021 1.00 70.56 274 ASP A CA 1
ATOM 2209 C C . ASP A 1 274 ? 8.735 15.535 -12.162 1.00 70.56 274 ASP A C 1
ATOM 2211 O O . ASP A 1 274 ? 7.649 15.943 -12.587 1.00 70.56 274 ASP A O 1
ATOM 2215 N N . GLY A 1 275 ? 9.703 16.353 -11.739 1.00 65.62 275 GLY A N 1
ATOM 2216 C CA . GLY A 1 275 ? 9.597 17.815 -11.698 1.00 65.62 275 GLY A CA 1
ATOM 2217 C C . GLY A 1 275 ? 8.825 18.414 -10.509 1.00 65.62 275 GLY A C 1
ATOM 2218 O O . GLY A 1 275 ? 8.548 19.611 -10.531 1.00 65.62 275 GLY A O 1
ATOM 2219 N N . LYS A 1 276 ? 8.468 17.634 -9.476 1.00 71.62 276 LYS A N 1
ATOM 2220 C CA . LYS A 1 276 ? 7.773 18.119 -8.264 1.00 71.62 276 LYS A CA 1
ATOM 2221 C C . LYS A 1 276 ? 8.584 17.865 -6.987 1.00 71.62 276 LYS A C 1
ATOM 2223 O O . LYS A 1 276 ? 9.321 16.892 -6.893 1.00 71.62 276 LYS A O 1
ATOM 2228 N N . GLU A 1 277 ? 8.343 18.659 -5.939 1.00 75.88 277 GLU A N 1
ATOM 2229 C CA . GLU A 1 277 ? 8.925 18.460 -4.590 1.00 75.88 277 GLU A CA 1
ATOM 2230 C C . GLU A 1 277 ? 8.330 17.259 -3.820 1.00 75.88 277 GLU A C 1
ATOM 2232 O O . GLU A 1 277 ? 8.674 16.986 -2.670 1.00 75.88 277 GLU A O 1
ATOM 2237 N N . LYS A 1 278 ? 7.387 16.534 -4.425 1.00 79.44 278 LYS A N 1
ATOM 2238 C CA . LYS A 1 278 ? 6.617 15.485 -3.764 1.00 79.44 278 LYS A CA 1
ATOM 2239 C C . LYS A 1 278 ? 7.399 14.176 -3.690 1.00 79.44 278 LYS A C 1
ATOM 2241 O O . LYS A 1 278 ? 7.689 13.557 -4.706 1.00 79.44 278 LYS A O 1
ATOM 2246 N N . THR A 1 279 ? 7.625 13.700 -2.471 1.00 79.19 279 THR A N 1
ATOM 2247 C CA . THR A 1 279 ? 8.334 12.441 -2.179 1.00 79.19 279 THR A CA 1
ATOM 2248 C C . THR A 1 279 ? 7.404 11.296 -1.765 1.00 79.19 279 THR A C 1
ATOM 2250 O O . THR A 1 279 ? 7.774 10.123 -1.866 1.00 79.19 279 THR A O 1
ATOM 2253 N N . GLU A 1 280 ? 6.177 11.597 -1.322 1.00 86.50 280 GLU A N 1
ATOM 2254 C CA . GLU A 1 280 ? 5.240 10.605 -0.789 1.00 86.50 280 GLU A CA 1
ATOM 2255 C C . GLU A 1 280 ? 3.787 10.850 -1.232 1.00 86.50 280 GLU A C 1
ATOM 2257 O O . GLU A 1 280 ? 3.330 11.972 -1.474 1.00 86.50 280 GLU A O 1
ATOM 2262 N N . CYS A 1 281 ? 3.038 9.754 -1.357 1.00 84.50 281 CYS A N 1
ATOM 2263 C CA . CYS A 1 281 ? 1.625 9.786 -1.717 1.00 84.50 281 CYS A CA 1
ATOM 2264 C C . CYS A 1 281 ? 0.769 10.351 -0.572 1.00 84.50 281 CYS A C 1
ATOM 2266 O O . CYS A 1 281 ? 0.982 9.984 0.583 1.00 84.50 281 CYS A O 1
ATOM 2268 N N . GLY A 1 282 ? -0.261 11.152 -0.889 1.00 82.69 282 GLY A N 1
ATOM 2269 C CA . GLY A 1 282 ? -1.204 11.694 0.098 1.00 82.69 282 GLY A CA 1
ATOM 2270 C C . GLY A 1 282 ? -1.839 10.651 1.027 1.00 82.69 282 GLY A C 1
ATOM 2271 O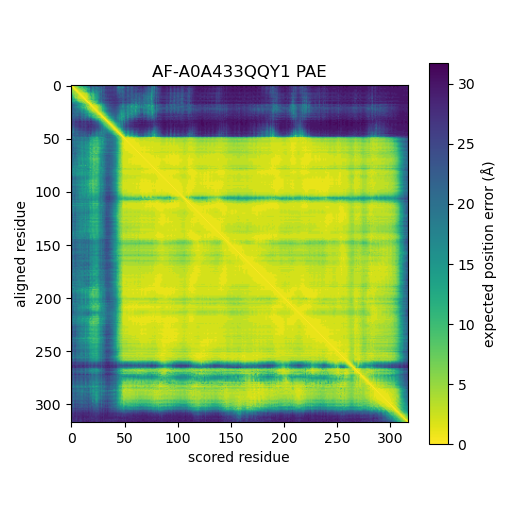 O . GLY A 1 282 ? -2.114 10.959 2.181 1.00 82.69 282 GLY A O 1
ATOM 2272 N N . LEU A 1 283 ? -1.972 9.393 0.584 1.00 86.44 283 LEU A N 1
ATOM 2273 C CA . LEU A 1 283 ? -2.449 8.271 1.408 1.00 86.44 283 LEU A CA 1
ATOM 2274 C C . LEU A 1 283 ? -1.581 8.004 2.655 1.00 86.44 283 LEU A C 1
ATOM 2276 O O . LEU A 1 283 ? -2.071 7.485 3.659 1.00 86.44 283 LEU A O 1
ATOM 2280 N N . HIS A 1 284 ? -0.288 8.323 2.592 1.00 90.25 284 HIS A N 1
ATOM 2281 C CA . HIS A 1 284 ? 0.662 8.109 3.685 1.00 90.25 284 HIS A CA 1
ATOM 2282 C C . HIS A 1 284 ? 1.031 9.405 4.418 1.00 90.25 284 HIS A C 1
ATOM 2284 O O . HIS A 1 284 ? 1.803 9.350 5.372 1.00 90.25 284 HIS A O 1
ATOM 2290 N N . LYS A 1 285 ? 0.456 10.545 4.014 1.00 89.25 285 LYS A N 1
ATOM 2291 C CA . LYS A 1 285 ? 0.570 11.818 4.732 1.00 89.25 285 LYS A CA 1
ATOM 2292 C C . LYS A 1 285 ? -0.387 11.859 5.930 1.00 89.25 285 LYS A C 1
ATOM 2294 O O . LYS A 1 285 ? -1.264 11.007 6.090 1.00 89.25 285 LYS A O 1
ATOM 2299 N N . ASP A 1 286 ? -0.219 12.872 6.777 1.00 90.38 286 ASP A N 1
ATOM 2300 C CA . ASP A 1 286 ? -1.111 13.115 7.910 1.00 90.38 286 ASP A CA 1
ATOM 2301 C C . ASP A 1 286 ? -2.552 13.375 7.439 1.00 90.38 286 ASP A C 1
ATOM 2303 O O . ASP A 1 286 ? -2.826 14.311 6.683 1.00 90.38 286 ASP A O 1
ATOM 2307 N N . TYR A 1 287 ? -3.482 12.538 7.901 1.00 89.69 287 TYR A N 1
ATOM 2308 C CA . TYR A 1 287 ? -4.882 12.601 7.488 1.00 89.69 287 TYR A CA 1
ATOM 2309 C C . TYR A 1 287 ? -5.550 13.928 7.856 1.00 89.69 287 TYR A C 1
ATOM 2311 O O . TYR A 1 287 ? -6.296 14.479 7.045 1.00 89.69 287 TYR A O 1
ATOM 2319 N N . PHE A 1 288 ? -5.305 14.444 9.061 1.00 91.44 288 PHE A N 1
ATOM 2320 C CA . PHE A 1 288 ? -5.977 15.648 9.539 1.00 91.44 288 PHE A CA 1
ATOM 2321 C C . PHE A 1 288 ? -5.526 16.879 8.759 1.00 91.44 288 PHE A C 1
ATOM 2323 O O . PHE A 1 288 ? -6.365 17.700 8.388 1.00 91.44 288 PHE A O 1
ATOM 2330 N N . LYS A 1 289 ? -4.236 16.961 8.417 1.00 90.19 289 LYS A N 1
ATOM 2331 C CA . LYS A 1 289 ? -3.702 17.995 7.522 1.00 90.19 289 LYS A CA 1
ATOM 2332 C C . LYS A 1 289 ? -4.327 17.912 6.131 1.00 90.19 289 LYS A C 1
ATOM 2334 O O . LYS A 1 289 ? -4.822 18.922 5.636 1.00 90.19 289 LYS A O 1
ATOM 2339 N N . MET A 1 290 ? -4.378 16.718 5.534 1.00 90.50 290 MET A N 1
ATOM 2340 C CA . MET A 1 290 ? -4.993 16.520 4.213 1.00 90.50 290 MET A CA 1
ATOM 2341 C C . MET A 1 290 ? -6.485 16.896 4.219 1.00 90.50 290 MET A C 1
ATOM 2343 O O . MET A 1 290 ? -6.959 17.590 3.320 1.00 90.50 290 MET A O 1
ATOM 2347 N N . ARG A 1 291 ? -7.229 16.514 5.266 1.00 90.75 291 ARG A N 1
ATOM 2348 C CA . ARG A 1 291 ? -8.645 16.877 5.432 1.00 90.75 291 ARG A CA 1
ATOM 2349 C C . ARG A 1 291 ? -8.836 18.384 5.597 1.00 90.75 291 ARG A C 1
ATOM 2351 O O . ARG A 1 291 ? -9.751 18.947 5.001 1.00 90.75 291 ARG A O 1
ATOM 2358 N N . ALA A 1 292 ? -7.991 19.044 6.387 1.00 90.38 292 ALA A N 1
ATOM 2359 C CA . ALA A 1 292 ? -8.050 20.490 6.573 1.00 90.38 292 ALA A CA 1
ATOM 2360 C C . ALA A 1 292 ? -7.788 21.241 5.255 1.00 90.38 292 ALA A C 1
ATOM 2362 O O . ALA A 1 292 ? -8.554 22.140 4.903 1.00 90.38 292 ALA A O 1
ATOM 2363 N N . ALA A 1 293 ? -6.769 20.825 4.494 1.00 88.50 293 ALA A N 1
ATOM 2364 C CA . ALA A 1 293 ? -6.451 21.386 3.179 1.00 88.50 293 ALA A CA 1
ATOM 2365 C C . ALA A 1 293 ? -7.601 21.199 2.175 1.00 88.50 293 ALA A C 1
ATOM 2367 O O . ALA A 1 293 ? -7.962 22.131 1.448 1.00 88.50 293 ALA A O 1
ATOM 2368 N N . PHE A 1 294 ? -8.238 20.026 2.185 1.00 89.62 294 PHE A N 1
ATOM 2369 C CA . PHE A 1 294 ? -9.415 19.745 1.369 1.00 89.62 294 PHE A CA 1
ATOM 2370 C C . PHE A 1 294 ? -10.601 20.660 1.713 1.00 89.62 294 PHE A C 1
ATOM 2372 O O . PHE A 1 294 ? -11.177 21.291 0.825 1.00 89.62 294 PHE A O 1
ATOM 2379 N N . ILE A 1 295 ? -10.941 20.795 3.001 1.00 89.81 295 ILE A N 1
ATOM 2380 C CA . ILE A 1 295 ? -12.035 21.669 3.456 1.00 89.81 295 ILE A CA 1
ATOM 2381 C C . ILE A 1 295 ? -11.760 23.128 3.072 1.00 89.81 295 ILE A C 1
ATOM 2383 O O . ILE A 1 295 ? -12.664 23.827 2.610 1.00 89.81 295 ILE A O 1
ATOM 2387 N N . ALA A 1 296 ? -10.520 23.594 3.237 1.00 88.94 296 ALA A N 1
ATOM 2388 C CA . ALA A 1 296 ? -10.124 24.941 2.838 1.00 88.94 296 ALA A CA 1
ATOM 2389 C C . ALA A 1 296 ? -10.266 25.153 1.320 1.00 88.94 296 ALA A C 1
ATOM 2391 O O . ALA A 1 296 ? -10.779 26.188 0.894 1.00 88.94 296 ALA A O 1
ATOM 2392 N N . SER A 1 297 ? -9.878 24.162 0.511 1.00 87.06 297 SER A N 1
ATOM 2393 C CA . SER A 1 297 ? -9.998 24.210 -0.952 1.00 87.06 297 SER A CA 1
ATOM 2394 C C . SER A 1 297 ? -11.458 24.272 -1.408 1.00 87.06 297 SER A C 1
ATOM 2396 O O . SER A 1 297 ? -11.806 25.145 -2.204 1.00 87.06 297 SER A O 1
ATOM 2398 N N . LYS A 1 298 ? -12.344 23.438 -0.837 1.00 85.75 298 LYS A N 1
ATOM 2399 C CA . LYS A 1 298 ? -13.788 23.490 -1.135 1.00 85.75 298 LYS A CA 1
ATOM 2400 C C . LYS A 1 298 ? -14.409 24.840 -0.769 1.00 85.75 298 LYS A C 1
ATOM 2402 O O . LYS A 1 298 ? -15.192 25.379 -1.546 1.00 85.75 298 LYS A O 1
ATOM 2407 N N . LYS A 1 299 ? -14.036 25.427 0.376 1.00 88.31 299 LYS A N 1
ATOM 2408 C CA . LYS A 1 299 ? -14.511 26.767 0.770 1.00 88.31 299 LYS A CA 1
ATOM 2409 C C . LYS A 1 299 ? -14.093 27.844 -0.234 1.00 88.31 299 LYS A C 1
ATOM 2411 O O . LYS A 1 299 ? -14.924 28.670 -0.599 1.00 88.31 299 LYS A O 1
ATOM 2416 N N . LYS A 1 300 ? -12.841 27.820 -0.708 1.00 85.50 300 LYS A N 1
ATOM 2417 C CA . LYS A 1 300 ? -12.351 28.765 -1.727 1.00 85.50 300 LYS A CA 1
ATOM 2418 C C . LYS A 1 300 ? -13.110 28.624 -3.050 1.00 85.50 300 LYS A C 1
ATOM 2420 O O . LYS A 1 300 ? -13.564 29.631 -3.582 1.00 85.50 300 LYS A O 1
ATOM 2425 N N . GLN A 1 301 ? -13.317 27.396 -3.533 1.00 81.75 301 GLN A N 1
ATOM 2426 C CA . GLN A 1 301 ? -14.086 27.144 -4.760 1.00 81.75 301 GLN A CA 1
ATOM 2427 C C . GLN A 1 301 ? -15.522 27.672 -4.659 1.00 81.75 301 GLN A C 1
ATOM 2429 O O . GLN A 1 301 ? -15.987 28.340 -5.578 1.00 81.75 301 GLN A O 1
ATOM 2434 N N . GLN A 1 302 ? -16.198 27.444 -3.527 1.00 82.56 302 GLN A N 1
ATOM 2435 C CA . GLN A 1 302 ? -17.557 27.947 -3.279 1.00 82.56 302 GLN A CA 1
ATOM 2436 C C . GLN A 1 302 ? -17.630 29.479 -3.213 1.00 82.56 302 GLN A C 1
ATOM 2438 O O . GLN A 1 302 ? -18.618 30.073 -3.639 1.00 82.56 302 GLN A O 1
ATOM 2443 N N . GLN A 1 303 ? -16.607 30.136 -2.660 1.00 81.94 303 GLN A N 1
ATOM 2444 C CA . GLN A 1 303 ? -16.539 31.600 -2.622 1.00 81.94 303 GLN A CA 1
ATOM 2445 C C . GLN A 1 303 ? -16.336 32.186 -4.024 1.00 81.94 303 GLN A C 1
ATOM 2447 O O . GLN A 1 303 ? -17.011 33.148 -4.377 1.00 81.94 303 GLN A O 1
ATOM 2452 N N . GLN A 1 304 ? -15.474 31.572 -4.837 1.00 77.62 304 GLN A N 1
ATOM 2453 C CA . GLN A 1 304 ? -15.220 31.998 -6.216 1.00 77.62 304 GLN A CA 1
ATOM 2454 C C . GLN A 1 304 ? -16.448 31.819 -7.118 1.00 77.62 304 GLN A C 1
ATOM 2456 O O . GLN A 1 304 ? -16.761 32.716 -7.895 1.00 77.62 304 GLN A O 1
ATOM 2461 N N . THR A 1 305 ? -17.200 30.723 -6.973 1.00 75.56 305 THR A N 1
ATOM 2462 C CA . THR A 1 305 ? -18.456 30.528 -7.727 1.00 75.56 305 THR A CA 1
ATOM 2463 C C . THR A 1 305 ? -19.516 31.558 -7.347 1.00 75.56 305 THR A C 1
ATOM 2465 O O . THR A 1 305 ? -20.171 32.098 -8.232 1.00 75.56 305 THR A O 1
ATOM 2468 N N . LYS A 1 306 ? -19.648 31.891 -6.054 1.00 70.94 306 LYS A N 1
ATOM 2469 C CA . LYS A 1 306 ? -20.593 32.923 -5.585 1.00 70.94 306 LYS A CA 1
ATOM 2470 C C . LYS A 1 306 ? -20.218 34.339 -6.029 1.00 70.94 306 LYS A C 1
ATOM 2472 O O . LYS A 1 306 ? -21.108 35.143 -6.283 1.00 70.94 306 LYS A O 1
ATOM 2477 N N . GLN A 1 307 ? -18.924 34.654 -6.105 1.00 61.62 307 GLN A N 1
ATOM 2478 C CA . GLN A 1 307 ? -18.447 35.950 -6.602 1.00 61.62 307 GLN A CA 1
ATOM 2479 C C . GLN A 1 307 ? -18.581 36.064 -8.128 1.00 61.62 307 GLN A C 1
ATOM 2481 O O . GLN A 1 307 ? -18.957 37.125 -8.612 1.00 61.62 307 GLN A O 1
ATOM 2486 N N . GLY A 1 308 ? -18.363 34.974 -8.874 1.00 54.28 308 GLY A N 1
ATOM 2487 C CA . GLY A 1 308 ? -18.581 34.930 -10.324 1.00 54.28 308 GLY A CA 1
ATOM 2488 C C . GLY A 1 308 ? -20.053 35.074 -10.721 1.00 54.28 308 GLY A C 1
ATOM 2489 O O . GLY A 1 308 ? -20.365 35.847 -11.615 1.00 54.28 308 GLY A O 1
ATOM 2490 N N . SER A 1 309 ? -20.978 34.429 -10.000 1.00 54.00 309 SER A N 1
ATOM 2491 C CA . SER A 1 309 ? -22.423 34.554 -10.266 1.00 54.00 309 SER A CA 1
ATOM 2492 C C . SER A 1 309 ? -23.029 35.906 -9.861 1.00 54.00 309 SER A C 1
ATOM 2494 O O . SER A 1 309 ? -24.164 36.198 -10.221 1.00 54.00 309 SER A O 1
ATOM 2496 N N . GLY A 1 310 ? -22.317 36.709 -9.060 1.00 47.19 310 GLY A N 1
ATOM 2497 C CA . GLY A 1 310 ? -22.758 38.043 -8.637 1.00 47.19 310 GLY A CA 1
ATOM 2498 C C . GLY A 1 310 ? -22.369 39.166 -9.604 1.00 47.19 310 GLY A C 1
ATOM 2499 O O . GLY A 1 310 ? -22.976 40.230 -9.557 1.00 47.19 310 GLY A O 1
ATOM 2500 N N . ALA A 1 311 ? -21.383 38.939 -10.478 1.00 49.53 311 ALA A N 1
ATOM 2501 C CA . ALA A 1 311 ? -20.938 39.924 -11.465 1.00 49.53 311 ALA A CA 1
ATOM 2502 C C . ALA A 1 311 ? -21.853 39.983 -12.705 1.00 49.53 311 ALA A C 1
ATOM 2504 O O . ALA A 1 311 ? -22.009 41.051 -13.289 1.00 49.53 311 ALA A O 1
ATOM 2505 N N . ASP A 1 312 ? -22.524 38.879 -13.050 1.00 47.50 312 ASP A N 1
ATOM 2506 C CA . ASP A 1 312 ? -23.426 38.805 -14.212 1.00 47.50 312 ASP A CA 1
ATOM 2507 C C . ASP A 1 312 ? -24.818 39.427 -13.966 1.00 47.50 312 ASP A C 1
ATOM 2509 O O . ASP A 1 312 ? -25.589 39.610 -14.904 1.00 47.50 312 ASP A O 1
ATOM 2513 N N . LEU A 1 313 ? -25.151 39.794 -12.721 1.00 46.47 313 LEU A N 1
ATOM 2514 C CA . LEU A 1 313 ? -26.436 40.420 -12.364 1.00 46.47 313 LEU A CA 1
ATOM 2515 C C . LEU A 1 313 ? -26.407 41.959 -12.355 1.00 46.47 313 LEU A C 1
ATOM 2517 O O . LEU A 1 313 ? -27.441 42.572 -12.118 1.00 46.47 313 LEU A O 1
ATOM 2521 N N . VAL A 1 314 ? -25.255 42.590 -12.614 1.00 50.25 314 VAL A N 1
ATOM 2522 C CA . VAL A 1 314 ? -25.099 44.064 -12.575 1.00 50.25 314 VAL A CA 1
ATOM 2523 C C . VAL A 1 314 ? -24.943 44.673 -13.982 1.00 50.25 314 VAL A C 1
ATOM 2525 O O . VAL A 1 314 ? -24.778 45.877 -14.124 1.00 50.25 314 VAL A O 1
ATOM 2528 N N . ALA A 1 315 ? -25.028 43.866 -15.046 1.00 48.41 315 ALA A N 1
ATOM 2529 C CA . ALA A 1 315 ? -24.867 44.315 -16.436 1.00 48.41 315 ALA A CA 1
ATOM 2530 C C . ALA A 1 315 ? -26.182 44.341 -17.245 1.00 48.41 315 ALA A C 1
ATOM 2532 O O . ALA A 1 315 ? -26.159 44.176 -18.464 1.00 48.41 315 ALA A O 1
ATOM 2533 N N . VAL A 1 316 ? -27.326 44.529 -16.578 1.00 48.19 316 VAL A N 1
ATOM 2534 C CA . VAL A 1 316 ? -28.619 44.779 -17.235 1.00 48.19 316 VAL A CA 1
ATOM 2535 C C . VAL A 1 316 ? -29.338 45.917 -16.511 1.00 48.19 316 VAL A C 1
ATOM 2537 O O . VAL A 1 316 ? -30.243 45.671 -15.723 1.00 48.19 316 VAL A O 1
ATOM 2540 N N . GLU A 1 317 ? -28.907 47.151 -16.765 1.00 37.84 317 GLU A N 1
ATOM 2541 C CA . GLU A 1 317 ? -29.716 48.378 -16.659 1.00 37.84 317 GLU A CA 1
ATOM 2542 C C . GLU A 1 317 ? -29.181 49.432 -17.636 1.00 37.84 317 GLU A C 1
ATOM 2544 O O . GLU A 1 317 ? -27.940 49.595 -17.715 1.00 37.84 317 GLU A O 1
#

Organism: NCBI:txid994334